Protein AF-A0A6B9G4S9-F1 (afdb_monomer)

Structure (mmCIF, N/CA/C/O backbone):
data_AF-A0A6B9G4S9-F1
#
_entry.id   AF-A0A6B9G4S9-F1
#
loop_
_atom_site.group_PDB
_atom_site.id
_atom_site.type_symbol
_atom_site.label_atom_id
_atom_site.label_alt_id
_atom_site.label_comp_id
_atom_site.label_asym_id
_atom_site.label_entity_id
_atom_site.label_seq_id
_atom_site.pdbx_PDB_ins_code
_atom_site.Cartn_x
_atom_site.Cartn_y
_atom_site.Cartn_z
_atom_site.occupancy
_atom_site.B_iso_or_equiv
_atom_site.auth_seq_id
_atom_site.auth_comp_id
_atom_site.auth_asym_id
_atom_site.auth_atom_id
_atom_site.pdbx_PDB_model_num
ATOM 1 N N . MET A 1 1 ? -24.008 -10.201 2.450 1.00 42.25 1 MET A N 1
ATOM 2 C CA . MET A 1 1 ? -23.373 -8.950 2.924 1.00 42.25 1 MET A CA 1
ATOM 3 C C . MET A 1 1 ? -23.995 -8.658 4.284 1.00 42.25 1 MET A C 1
ATOM 5 O O . MET A 1 1 ? -25.213 -8.683 4.353 1.00 42.25 1 MET A O 1
ATOM 9 N N . MET A 1 2 ? -23.219 -8.553 5.367 1.00 46.69 2 MET A N 1
ATOM 10 C CA . MET A 1 2 ? -23.785 -8.325 6.708 1.00 46.69 2 MET A CA 1
ATOM 11 C C . MET A 1 2 ? -24.065 -6.823 6.824 1.00 46.69 2 MET A C 1
ATOM 13 O O . MET A 1 2 ? -23.118 -6.041 6.860 1.00 46.69 2 MET A O 1
ATOM 17 N N . ALA A 1 3 ? -25.334 -6.427 6.731 1.00 59.34 3 ALA A N 1
ATOM 18 C CA . ALA A 1 3 ? -25.742 -5.036 6.893 1.00 59.34 3 ALA A CA 1
ATOM 19 C C . ALA A 1 3 ? -25.726 -4.703 8.390 1.00 59.34 3 ALA A C 1
ATOM 21 O O . ALA A 1 3 ? -26.315 -5.435 9.181 1.00 59.34 3 ALA A O 1
ATOM 22 N N . MET A 1 4 ? -25.007 -3.650 8.763 1.00 68.56 4 MET A N 1
ATOM 23 C CA . MET A 1 4 ? -24.910 -3.163 10.138 1.00 68.56 4 MET A CA 1
ATOM 24 C C . MET A 1 4 ? -25.743 -1.892 10.246 1.00 68.56 4 MET A C 1
ATOM 26 O O . MET A 1 4 ? -25.701 -1.065 9.332 1.00 68.56 4 MET A O 1
ATOM 30 N N . THR A 1 5 ? -26.516 -1.752 11.319 1.00 76.12 5 THR A N 1
ATOM 31 C CA . THR A 1 5 ? -27.279 -0.522 11.553 1.00 76.12 5 THR A CA 1
ATOM 32 C C . THR A 1 5 ? -26.370 0.570 12.110 1.00 76.12 5 THR A C 1
ATOM 34 O O . THR A 1 5 ? -25.300 0.291 12.651 1.00 76.12 5 THR A O 1
ATOM 37 N N . TY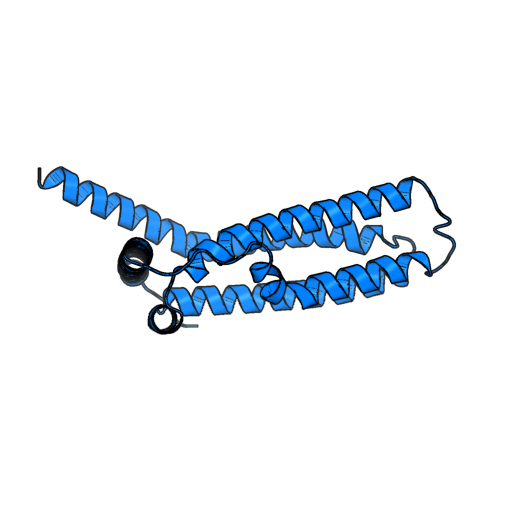R A 1 6 ? -26.797 1.821 11.967 1.00 68.44 6 TYR A N 1
ATOM 38 C CA . TYR A 1 6 ? -26.084 2.979 12.496 1.00 68.44 6 TYR A CA 1
ATOM 39 C C . TYR A 1 6 ? -25.847 2.859 14.015 1.00 68.44 6 TYR A C 1
ATOM 41 O O . TYR A 1 6 ? -24.706 2.943 14.463 1.00 68.44 6 TYR A O 1
ATOM 49 N N . ASP A 1 7 ? -26.887 2.505 14.773 1.00 70.31 7 ASP A N 1
ATOM 50 C CA . ASP A 1 7 ? -26.829 2.345 16.234 1.00 70.31 7 ASP A CA 1
ATOM 51 C C . ASP A 1 7 ? -25.814 1.279 16.678 1.00 70.31 7 ASP A C 1
ATOM 53 O O . ASP A 1 7 ? -25.159 1.400 17.713 1.00 70.31 7 ASP A O 1
ATOM 57 N N . GLN A 1 8 ? -25.652 0.215 15.882 1.00 74.81 8 GLN A N 1
ATOM 58 C CA . GLN A 1 8 ? -24.654 -0.822 16.145 1.00 74.81 8 GLN A CA 1
ATOM 59 C C . GLN A 1 8 ? -23.230 -0.303 15.934 1.00 74.81 8 GLN A C 1
ATOM 61 O O . GLN A 1 8 ? -22.348 -0.633 16.723 1.00 74.81 8 GLN A O 1
ATOM 66 N N . ILE A 1 9 ? -23.005 0.511 14.896 1.00 72.00 9 ILE A N 1
ATOM 67 C CA . ILE A 1 9 ? -21.695 1.119 14.626 1.00 72.00 9 ILE A CA 1
ATOM 68 C C . ILE A 1 9 ? -21.314 2.043 15.776 1.00 72.00 9 ILE A C 1
ATOM 70 O O . ILE A 1 9 ? -20.213 1.931 16.303 1.00 72.00 9 ILE A O 1
ATOM 74 N N . GLU A 1 10 ? -22.226 2.919 16.189 1.00 71.00 10 GLU A N 1
ATOM 75 C CA . GLU A 1 10 ? -21.985 3.860 17.277 1.00 71.00 10 GLU A CA 1
ATOM 76 C C . GLU A 1 10 ? -21.656 3.146 18.592 1.00 71.00 10 GLU A C 1
ATOM 78 O O . GLU A 1 10 ? -20.648 3.456 19.237 1.00 71.00 10 GLU A O 1
ATOM 83 N N . LYS A 1 11 ? -22.473 2.156 18.971 1.00 78.62 11 LYS A N 1
ATOM 84 C CA . LYS A 1 11 ? -22.270 1.391 20.201 1.00 78.62 11 LYS A CA 1
ATOM 85 C C . LYS A 1 11 ? -20.932 0.652 20.194 1.00 78.62 11 LYS A C 1
ATOM 87 O O . LYS A 1 11 ? -20.162 0.775 21.146 1.00 78.62 11 LYS A O 1
ATOM 92 N N . GLU A 1 12 ? -20.621 -0.075 19.118 1.00 79.31 12 GLU A N 1
ATOM 93 C CA . GLU A 1 12 ? -19.349 -0.799 19.014 1.00 79.31 12 GLU A CA 1
ATOM 94 C C . GLU A 1 12 ? -18.147 0.161 18.963 1.00 79.31 12 GLU A C 1
ATOM 96 O O . GLU A 1 12 ? -17.111 -0.126 19.559 1.00 79.31 12 GLU A O 1
ATOM 101 N N . SER A 1 13 ? -18.268 1.320 18.307 1.00 71.38 13 SER A N 1
ATOM 102 C CA . SER A 1 13 ? -17.220 2.347 18.285 1.00 71.38 13 SER A CA 1
ATOM 103 C C . SER A 1 13 ? -16.908 2.889 19.681 1.00 71.38 13 SER A C 1
ATOM 105 O O . SER A 1 13 ? -15.730 2.983 20.032 1.00 71.38 13 SER A O 1
ATOM 107 N N . LYS A 1 14 ? -17.929 3.200 20.492 1.00 74.38 14 LYS A N 1
ATOM 108 C CA . LYS A 1 14 ? -17.752 3.647 21.886 1.00 74.38 14 LYS A CA 1
ATOM 109 C C . LYS A 1 14 ? -17.043 2.573 22.718 1.00 74.38 14 LYS A C 1
ATOM 111 O O . LYS A 1 14 ? -16.038 2.866 23.361 1.00 74.38 14 LYS A O 1
ATOM 116 N N . GLU A 1 15 ? -17.488 1.319 22.622 1.00 76.62 15 GLU A N 1
ATOM 117 C CA . GLU A 1 15 ? -16.876 0.189 23.338 1.00 76.62 15 GLU A CA 1
ATOM 118 C C . GLU A 1 15 ? -15.409 -0.050 22.923 1.00 76.62 15 GLU A C 1
ATOM 120 O O . GLU A 1 15 ? -14.551 -0.289 23.777 1.00 76.62 15 GLU A O 1
ATOM 125 N N . ILE A 1 16 ? -15.082 0.077 21.631 1.00 74.88 16 ILE A N 1
ATOM 126 C CA . ILE A 1 16 ? -13.707 -0.041 21.118 1.00 74.88 16 ILE A CA 1
ATOM 127 C C . ILE A 1 16 ? -12.808 1.072 21.671 1.00 74.88 16 ILE A C 1
ATOM 129 O O . ILE A 1 16 ? -1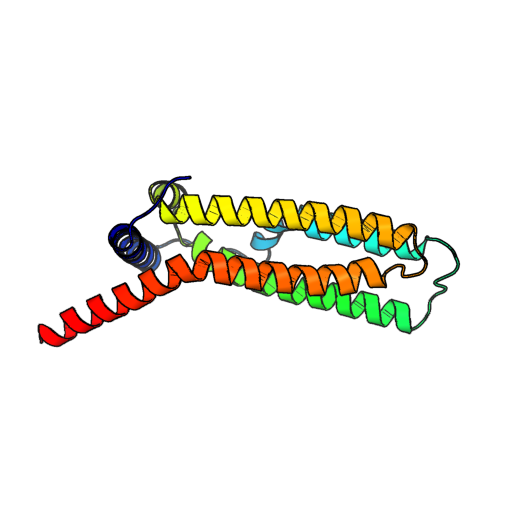1.679 0.789 22.076 1.00 74.88 16 ILE A O 1
ATOM 133 N N . ILE A 1 17 ? -13.287 2.320 21.710 1.00 72.56 17 ILE A N 1
ATOM 134 C CA . ILE A 1 17 ? -12.519 3.459 22.236 1.00 72.56 17 ILE A CA 1
ATOM 135 C C . ILE A 1 17 ? -12.224 3.261 23.727 1.00 72.56 17 ILE A C 1
ATOM 137 O O . ILE A 1 17 ? -11.078 3.424 24.142 1.00 72.56 17 ILE A O 1
ATOM 141 N N . THR A 1 18 ? -13.214 2.842 24.520 1.00 74.06 18 THR A N 1
ATOM 142 C CA . THR A 1 18 ? -13.029 2.560 25.953 1.00 74.06 18 THR A CA 1
ATOM 143 C C . THR A 1 18 ? -12.052 1.405 26.199 1.00 74.06 18 THR A C 1
ATOM 145 O O . THR A 1 18 ? -11.248 1.448 27.130 1.00 74.06 18 THR A O 1
ATOM 148 N N . LEU A 1 19 ? -12.072 0.368 25.358 1.00 74.00 19 LEU A N 1
ATOM 149 C CA . LEU A 1 19 ? -11.106 -0.733 25.444 1.00 74.00 19 LEU A CA 1
ATOM 150 C C . LEU A 1 19 ? -9.677 -0.287 25.122 1.00 74.00 19 LEU A C 1
ATOM 152 O O . LEU A 1 19 ? -8.734 -0.766 25.747 1.00 74.00 19 LEU A O 1
ATOM 156 N N . LEU A 1 20 ? -9.513 0.619 24.157 1.00 71.94 20 LEU A N 1
ATOM 157 C CA . LEU A 1 20 ? -8.213 1.182 23.801 1.00 71.94 20 LEU A CA 1
ATOM 158 C C . LEU A 1 20 ? -7.673 2.108 24.898 1.00 71.94 20 LEU A C 1
ATOM 160 O O . LEU A 1 20 ? -6.488 2.025 25.211 1.00 71.94 20 LEU A O 1
ATOM 164 N N . SER A 1 21 ? -8.522 2.941 25.512 1.00 70.25 21 SER A N 1
ATOM 165 C CA . SER A 1 21 ? -8.106 3.872 26.574 1.00 70.25 21 SER A CA 1
ATOM 166 C C . SER A 1 21 ? -7.679 3.169 27.862 1.00 70.25 21 SER A C 1
ATOM 168 O O . SER A 1 21 ? -6.853 3.694 28.599 1.00 70.25 21 SER A O 1
ATOM 170 N N . ASN A 1 22 ? -8.229 1.982 28.124 1.00 73.19 22 ASN A N 1
ATOM 171 C CA . ASN A 1 22 ? -7.942 1.192 29.322 1.00 73.19 22 ASN A CA 1
ATOM 172 C C . ASN A 1 22 ? -6.864 0.118 29.088 1.00 73.19 22 ASN A C 1
ATOM 174 O O . ASN A 1 22 ? -6.669 -0.759 29.931 1.00 73.19 22 ASN A O 1
ATOM 178 N N . SER A 1 23 ? -6.196 0.136 27.932 1.00 68.44 23 SER A N 1
ATOM 179 C CA . SER A 1 23 ? -5.194 -0.870 27.598 1.00 68.44 23 SER A CA 1
ATOM 180 C C . SER A 1 23 ? -3.855 -0.601 28.281 1.00 68.44 23 SER A C 1
ATOM 182 O O . SER A 1 23 ? -3.269 0.465 28.125 1.00 68.44 23 SER A O 1
ATOM 184 N N . ASN A 1 24 ? -3.327 -1.623 28.959 1.00 66.50 24 ASN A N 1
ATOM 185 C CA . ASN A 1 24 ? -1.979 -1.635 29.543 1.00 66.50 24 ASN A CA 1
ATOM 186 C C . ASN A 1 24 ? -0.944 -2.327 28.633 1.00 66.50 24 ASN A C 1
ATOM 188 O O . ASN A 1 24 ? 0.081 -2.810 29.114 1.00 66.50 24 ASN A O 1
ATOM 192 N N . LYS A 1 25 ? -1.224 -2.468 27.329 1.00 70.12 25 LYS A N 1
ATOM 193 C CA . LYS A 1 25 ? -0.301 -3.128 26.394 1.00 70.12 25 LYS A CA 1
ATOM 194 C C . LYS A 1 25 ? 0.879 -2.236 26.018 1.00 70.12 25 LYS A C 1
ATOM 196 O O . LYS A 1 25 ? 0.737 -1.028 25.855 1.00 70.12 25 LYS A O 1
ATOM 201 N N . GLU A 1 26 ? 2.030 -2.870 25.811 1.00 68.19 26 GLU A N 1
ATOM 202 C CA . GLU A 1 26 ? 3.242 -2.198 25.348 1.00 68.19 26 GLU A CA 1
ATOM 203 C C . GLU A 1 26 ? 3.075 -1.621 23.937 1.00 68.19 26 GLU A C 1
ATOM 205 O O . GLU A 1 26 ? 2.456 -2.224 23.053 1.00 68.19 26 GLU A O 1
ATOM 210 N N . VAL A 1 27 ? 3.667 -0.444 23.722 1.00 68.56 27 VAL A N 1
ATOM 211 C CA . VAL A 1 27 ? 3.728 0.192 22.404 1.00 68.56 27 VAL A CA 1
ATOM 212 C C . VAL A 1 27 ? 4.606 -0.674 21.496 1.00 68.56 27 VAL A C 1
ATOM 214 O O . VAL A 1 27 ? 5.754 -0.955 21.846 1.00 68.56 27 VAL A O 1
ATOM 217 N N . PRO A 1 28 ? 4.111 -1.109 20.327 1.00 70.00 28 PRO A N 1
ATOM 218 C CA . PRO A 1 28 ? 4.892 -1.965 19.448 1.00 70.00 28 PRO A CA 1
ATOM 219 C C . PRO A 1 28 ? 6.096 -1.217 18.850 1.00 70.00 28 PRO A C 1
ATOM 221 O O . PRO A 1 28 ? 6.071 -0.007 18.619 1.00 70.00 28 PRO A O 1
ATOM 224 N N . SER A 1 29 ? 7.154 -1.972 18.544 1.00 74.44 29 SER A N 1
ATOM 225 C CA . SER A 1 29 ? 8.356 -1.454 17.880 1.00 74.44 29 SER A CA 1
ATOM 226 C C . SER A 1 29 ? 8.050 -0.882 16.492 1.00 74.44 29 SER A C 1
ATOM 228 O O . SER A 1 29 ? 7.167 -1.384 15.786 1.00 74.44 29 SER A O 1
ATOM 230 N N . PHE A 1 30 ? 8.845 0.109 16.064 1.00 67.94 30 PHE A N 1
ATOM 231 C CA . PHE A 1 30 ? 8.737 0.741 14.747 1.00 67.94 30 PHE A CA 1
ATOM 232 C C . PHE A 1 30 ? 8.678 -0.274 13.609 1.00 67.94 30 PHE A C 1
ATOM 234 O O . PHE A 1 30 ? 7.871 -0.126 12.713 1.00 67.94 30 PHE A O 1
ATOM 241 N N . PHE A 1 31 ? 9.450 -1.357 13.657 1.00 74.69 31 PHE A N 1
ATOM 242 C CA . PHE A 1 31 ? 9.506 -2.321 12.553 1.00 74.69 31 PHE A CA 1
ATOM 243 C C . PHE A 1 31 ? 8.369 -3.355 12.541 1.00 74.69 31 PHE A C 1
ATOM 245 O O . PHE A 1 31 ? 8.271 -4.142 11.600 1.00 74.69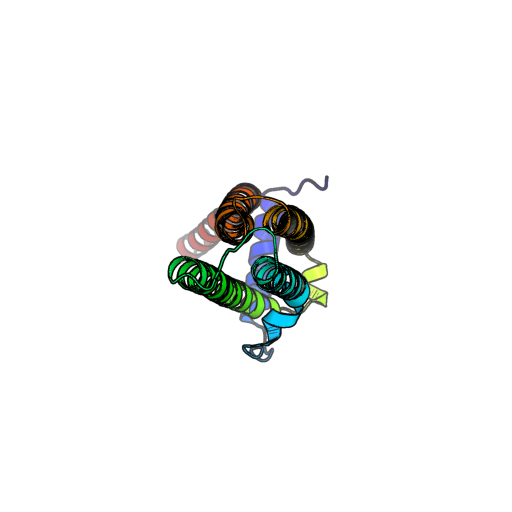 31 PHE A O 1
ATOM 252 N N . SER A 1 32 ? 7.471 -3.344 13.529 1.00 74.44 32 SER A N 1
ATOM 253 C CA . SER A 1 32 ? 6.348 -4.292 13.611 1.00 74.44 32 SER A CA 1
ATOM 254 C C . SER A 1 32 ? 5.360 -4.178 12.441 1.00 74.44 32 SER A C 1
ATOM 256 O O . SER A 1 32 ? 4.705 -5.159 12.083 1.00 74.44 32 SER A O 1
ATOM 258 N N . PHE A 1 33 ? 5.280 -3.017 11.776 1.00 76.75 33 PHE A N 1
ATOM 259 C CA . PHE A 1 33 ? 4.445 -2.859 10.580 1.00 76.75 33 PHE A CA 1
ATOM 260 C C . PHE A 1 33 ? 4.932 -3.726 9.415 1.00 76.75 33 PHE A C 1
ATOM 262 O O . PHE A 1 33 ? 4.132 -4.080 8.544 1.00 76.75 33 PHE A O 1
ATOM 269 N N . PHE A 1 34 ? 6.229 -4.057 9.373 1.00 79.25 34 PHE A N 1
ATOM 270 C CA . PHE A 1 34 ? 6.840 -4.701 8.217 1.00 79.25 34 PHE A CA 1
ATOM 271 C C . PHE A 1 34 ? 6.219 -6.072 7.953 1.00 79.25 34 PHE A C 1
ATOM 273 O O . PHE A 1 34 ? 5.988 -6.429 6.801 1.00 79.25 34 PHE A O 1
ATOM 280 N N . GLU A 1 35 ? 5.815 -6.803 8.994 1.00 80.12 35 GLU A N 1
ATOM 281 C CA . GLU A 1 35 ? 5.121 -8.086 8.841 1.00 80.12 35 GLU A CA 1
ATOM 282 C C . GLU A 1 35 ? 3.827 -7.985 8.024 1.00 80.12 35 GLU A C 1
ATOM 284 O O . GLU A 1 35 ? 3.466 -8.936 7.327 1.00 80.12 35 GLU A O 1
ATOM 289 N N . LYS A 1 36 ? 3.153 -6.829 8.075 1.00 81.06 36 LYS A N 1
ATOM 290 C CA . LYS A 1 36 ? 1.871 -6.587 7.404 1.00 81.06 36 LYS A CA 1
ATOM 291 C C . LYS A 1 36 ? 2.028 -6.214 5.931 1.00 81.06 36 LYS A C 1
ATOM 293 O O . LYS A 1 36 ? 1.095 -6.434 5.166 1.00 81.06 36 LYS A O 1
ATOM 298 N N . ILE A 1 37 ? 3.182 -5.674 5.534 1.00 88.12 37 ILE A N 1
ATOM 299 C CA . ILE A 1 37 ? 3.416 -5.154 4.173 1.00 88.12 37 ILE A CA 1
ATOM 300 C C . ILE A 1 37 ? 4.596 -5.802 3.445 1.00 88.12 37 ILE A C 1
ATOM 302 O O . ILE A 1 37 ? 4.839 -5.478 2.283 1.00 88.12 37 ILE A O 1
ATOM 306 N N . LYS A 1 38 ? 5.323 -6.724 4.093 1.00 89.69 38 LYS A N 1
ATOM 307 C CA . LYS A 1 38 ? 6.539 -7.349 3.549 1.00 89.69 38 LYS A CA 1
ATOM 308 C C . LYS A 1 38 ? 6.340 -7.911 2.149 1.00 89.69 38 LYS A C 1
ATOM 310 O O . LYS A 1 38 ? 7.190 -7.706 1.299 1.00 89.69 38 LYS A O 1
ATOM 315 N N . TYR A 1 39 ? 5.207 -8.559 1.878 1.00 92.69 39 TYR A N 1
ATOM 316 C CA . TYR A 1 39 ? 4.949 -9.157 0.569 1.00 92.69 39 TYR A CA 1
ATOM 317 C C . TYR A 1 39 ? 4.802 -8.101 -0.528 1.00 92.69 39 TYR A C 1
ATOM 319 O O . TYR A 1 39 ? 5.430 -8.226 -1.578 1.00 92.69 39 TYR A O 1
ATOM 327 N N . HIS A 1 40 ? 4.033 -7.038 -0.276 1.00 94.25 40 HIS A N 1
ATOM 328 C CA . HIS A 1 40 ? 3.870 -5.931 -1.219 1.00 94.25 40 HIS A CA 1
ATOM 329 C C . HIS A 1 40 ? 5.199 -5.225 -1.478 1.00 94.25 40 HIS A C 1
ATOM 331 O O . HIS A 1 40 ? 5.563 -5.011 -2.633 1.00 94.25 40 HIS A O 1
ATOM 337 N N . PHE A 1 41 ? 5.944 -4.922 -0.412 1.00 93.94 41 PHE A N 1
ATOM 338 C CA . PHE A 1 41 ? 7.238 -4.258 -0.521 1.00 93.94 41 PHE A CA 1
ATOM 339 C C . PHE A 1 41 ? 8.261 -5.126 -1.262 1.00 93.94 41 PHE A C 1
ATOM 341 O O . PHE A 1 41 ? 8.911 -4.651 -2.188 1.00 93.94 41 PHE A O 1
ATOM 348 N N . SER A 1 42 ? 8.371 -6.414 -0.922 1.00 94.31 42 SER A N 1
ATOM 349 C CA . SER A 1 42 ? 9.291 -7.338 -1.590 1.00 94.31 42 SER A CA 1
ATOM 350 C C . SER A 1 42 ? 8.971 -7.497 -3.073 1.00 94.31 42 SER A C 1
ATOM 352 O O . SER A 1 42 ? 9.883 -7.417 -3.888 1.00 94.31 42 SER A O 1
ATOM 354 N N . ILE A 1 43 ? 7.697 -7.671 -3.445 1.00 95.62 43 ILE A N 1
ATOM 355 C CA . ILE A 1 43 ? 7.289 -7.761 -4.857 1.00 95.62 43 ILE A CA 1
ATOM 356 C C . ILE A 1 43 ? 7.653 -6.480 -5.602 1.00 95.62 43 ILE A C 1
ATOM 358 O O . ILE A 1 43 ? 8.229 -6.544 -6.688 1.00 95.62 43 ILE A O 1
ATOM 362 N N . TYR A 1 44 ? 7.372 -5.324 -5.004 1.00 96.25 44 TYR A N 1
ATOM 363 C CA . TYR A 1 44 ? 7.742 -4.043 -5.585 1.00 96.25 44 TYR A CA 1
ATOM 364 C C . TYR A 1 44 ? 9.257 -3.931 -5.799 1.00 96.25 44 TYR A C 1
ATOM 366 O O . TYR A 1 44 ? 9.682 -3.583 -6.895 1.00 96.25 44 TYR A O 1
ATOM 374 N N . VAL A 1 45 ? 10.076 -4.265 -4.796 1.00 95.06 45 VAL A N 1
ATOM 375 C CA . VAL A 1 45 ? 11.544 -4.206 -4.898 1.00 95.06 45 VAL A CA 1
ATOM 376 C 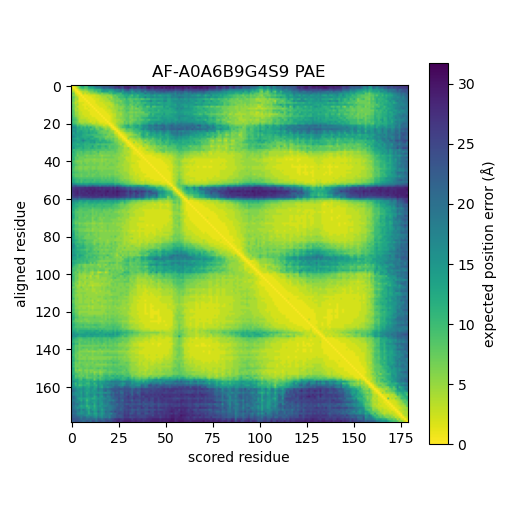C . VAL A 1 45 ? 12.072 -5.185 -5.947 1.00 95.06 45 VAL A C 1
ATOM 378 O O . VAL A 1 45 ? 12.954 -4.818 -6.719 1.00 95.06 45 VAL A O 1
ATOM 381 N N . ILE A 1 46 ? 11.520 -6.398 -6.031 1.00 95.38 46 ILE A N 1
ATOM 382 C CA . ILE A 1 46 ? 11.904 -7.383 -7.052 1.00 95.38 46 ILE A CA 1
ATOM 383 C C . ILE A 1 46 ? 11.661 -6.820 -8.454 1.00 95.38 46 ILE A C 1
ATOM 385 O O . ILE A 1 46 ? 12.572 -6.841 -9.280 1.00 95.38 46 ILE A O 1
ATOM 389 N N . PHE A 1 47 ? 10.472 -6.274 -8.724 1.00 94.94 47 PHE A N 1
ATOM 390 C CA . PHE A 1 47 ? 10.180 -5.685 -10.031 1.00 94.94 47 PHE A CA 1
ATOM 391 C C . PHE A 1 47 ? 10.985 -4.413 -10.294 1.00 94.94 47 PHE A C 1
ATOM 393 O O . PHE A 1 47 ? 11.467 -4.230 -11.407 1.00 94.94 47 PHE A O 1
ATOM 400 N N . LEU A 1 48 ? 11.207 -3.579 -9.276 1.00 92.88 48 LEU A N 1
ATOM 401 C CA . LEU A 1 48 ? 12.059 -2.394 -9.365 1.00 92.88 48 LEU A CA 1
ATOM 402 C C . LEU A 1 48 ? 13.471 -2.769 -9.829 1.00 92.88 48 LEU A C 1
ATOM 404 O O . LEU A 1 48 ? 13.982 -2.185 -10.781 1.00 92.88 48 LEU A O 1
ATOM 408 N N . VAL A 1 49 ? 14.079 -3.783 -9.209 1.00 91.06 49 VAL A N 1
ATOM 409 C CA . VAL A 1 49 ? 15.397 -4.298 -9.605 1.00 91.06 49 VAL A CA 1
ATOM 410 C C . VAL A 1 49 ? 15.336 -4.943 -10.988 1.00 91.06 49 VAL A C 1
ATOM 412 O O . VAL A 1 49 ? 16.219 -4.704 -11.805 1.00 91.06 49 VAL A O 1
ATOM 415 N N . ALA A 1 50 ? 14.284 -5.704 -11.299 1.00 90.81 50 ALA A N 1
ATOM 416 C CA . ALA A 1 50 ? 14.115 -6.304 -12.620 1.00 90.81 50 ALA A CA 1
ATOM 417 C C . ALA A 1 50 ? 14.072 -5.244 -13.733 1.00 90.81 50 ALA A C 1
ATOM 419 O O . ALA A 1 50 ? 14.686 -5.452 -14.782 1.00 90.81 50 ALA A O 1
ATOM 420 N N . THR A 1 51 ? 13.438 -4.085 -13.501 1.00 89.56 51 THR A N 1
ATOM 421 C CA . THR A 1 51 ? 13.350 -3.002 -14.501 1.00 89.56 51 THR A CA 1
ATOM 422 C C . THR A 1 51 ? 14.718 -2.496 -14.962 1.00 89.56 51 THR A C 1
ATOM 424 O O . THR A 1 51 ? 14.871 -2.136 -16.129 1.00 89.56 51 THR A O 1
ATOM 427 N N . TYR A 1 52 ? 15.730 -2.555 -14.089 1.00 85.50 52 TYR A N 1
ATOM 428 C CA . TYR A 1 52 ? 17.111 -2.188 -14.406 1.00 85.50 52 TYR A CA 1
ATOM 429 C C . TYR A 1 52 ? 17.740 -3.096 -15.476 1.00 85.50 52 TYR A C 1
ATOM 431 O O . TYR A 1 52 ? 18.506 -2.636 -16.319 1.00 85.50 52 TYR A O 1
ATOM 439 N N . PHE A 1 53 ? 17.396 -4.386 -15.469 1.00 84.19 53 PHE A N 1
ATOM 440 C CA . PHE A 1 53 ? 17.921 -5.384 -16.408 1.00 84.19 53 PHE A CA 1
ATOM 441 C C . PHE A 1 53 ? 17.025 -5.582 -17.648 1.00 84.19 53 PHE A C 1
ATOM 443 O O . PHE A 1 53 ? 17.309 -6.436 -18.486 1.00 84.19 53 PHE A O 1
ATOM 450 N N . SER A 1 54 ? 15.936 -4.813 -17.764 1.00 80.12 54 SER A N 1
ATOM 451 C CA . SER A 1 54 ? 14.881 -4.979 -18.776 1.00 80.12 54 SER A CA 1
ATOM 452 C C . SER A 1 54 ? 15.108 -4.165 -20.069 1.00 80.12 54 SER A C 1
ATOM 454 O O . SER A 1 54 ? 15.962 -3.282 -20.147 1.00 80.12 54 SER A O 1
ATOM 456 N N . TYR A 1 55 ? 14.328 -4.475 -21.111 1.00 59.59 55 TYR A N 1
ATOM 457 C CA . TYR A 1 55 ? 14.505 -4.065 -22.517 1.00 59.59 55 TYR A CA 1
ATOM 458 C C . TYR A 1 55 ? 13.977 -2.642 -22.866 1.00 59.59 55 TYR A C 1
ATOM 460 O O . TYR A 1 55 ? 12.944 -2.251 -22.328 1.00 59.59 55 TYR A O 1
ATOM 468 N N . PRO A 1 56 ? 14.561 -1.910 -23.850 1.00 60.00 56 PRO A N 1
ATOM 469 C CA . PRO A 1 56 ? 15.973 -1.822 -24.191 1.00 60.00 56 PRO A CA 1
ATOM 470 C C . PRO A 1 56 ? 16.582 -0.520 -23.630 1.00 60.00 56 PRO A C 1
ATOM 472 O O . PRO A 1 56 ? 16.177 0.586 -23.977 1.00 60.00 56 PRO A O 1
ATOM 475 N N . LYS A 1 57 ? 17.632 -0.665 -22.815 1.00 59.59 57 LYS A N 1
ATOM 476 C CA . LYS A 1 57 ? 18.538 0.413 -22.385 1.00 59.59 57 LYS A CA 1
ATOM 477 C C . LYS A 1 57 ? 17.855 1.593 -21.678 1.00 59.59 57 LYS A C 1
ATOM 479 O O . LYS A 1 57 ? 18.088 2.747 -22.035 1.00 59.59 57 LYS A O 1
ATOM 484 N N . ALA A 1 58 ? 17.202 1.338 -20.545 1.00 53.94 58 ALA A N 1
ATOM 485 C CA . ALA A 1 58 ? 17.346 2.282 -19.436 1.00 53.94 58 ALA A CA 1
ATOM 486 C C . ALA A 1 58 ? 18.797 2.177 -18.922 1.00 53.94 58 ALA A C 1
ATOM 488 O O . ALA A 1 58 ? 19.060 1.666 -17.840 1.00 53.94 58 ALA A O 1
ATOM 489 N N . GLY A 1 59 ? 19.776 2.577 -19.746 1.00 54.84 59 GLY A N 1
ATOM 490 C CA . GLY A 1 59 ? 21.129 2.814 -19.253 1.00 54.84 59 GLY A CA 1
ATOM 491 C C . GLY A 1 59 ? 21.033 3.789 -18.085 1.00 54.84 59 GLY A C 1
ATOM 492 O O . GLY A 1 59 ? 20.109 4.603 -18.080 1.00 54.84 59 GLY A O 1
ATOM 493 N N . PHE A 1 60 ? 21.934 3.671 -17.105 1.00 61.09 60 PHE A N 1
ATOM 494 C CA . PHE A 1 60 ? 21.992 4.499 -15.894 1.00 61.09 60 PHE A CA 1
ATOM 495 C C . PHE A 1 60 ? 21.749 5.978 -16.236 1.00 61.09 60 PHE A C 1
ATOM 497 O O . PHE A 1 60 ? 22.656 6.714 -16.617 1.00 61.09 60 PHE A O 1
ATOM 5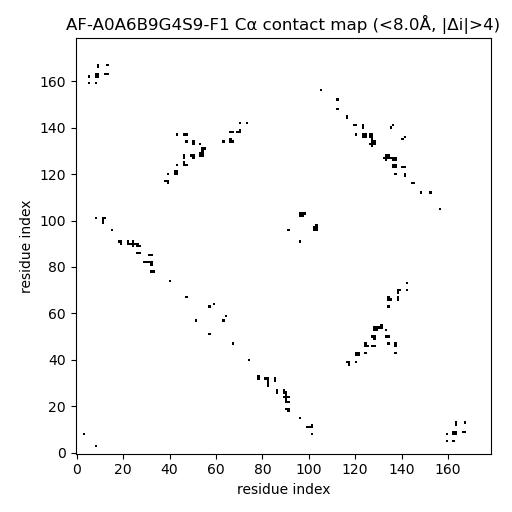04 N N . SER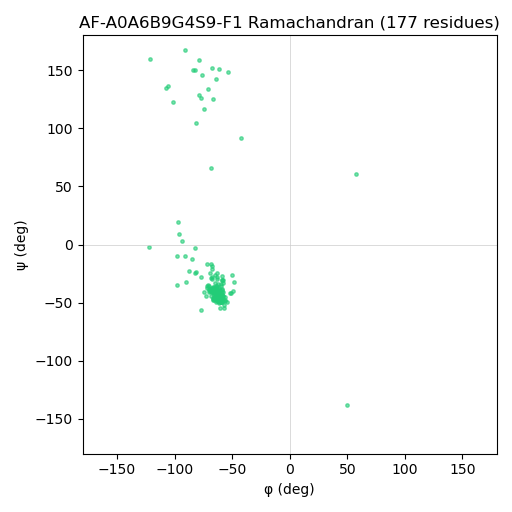 A 1 61 ? 20.489 6.392 -16.169 1.00 74.44 61 SER A N 1
ATOM 505 C CA . SER A 1 61 ? 20.054 7.736 -16.499 1.00 74.44 61 SER A CA 1
ATOM 506 C C . SER A 1 61 ? 19.714 8.396 -15.178 1.00 74.44 61 SER A C 1
ATOM 508 O O . SER A 1 61 ? 19.018 7.776 -14.365 1.00 74.44 61 SER A O 1
ATOM 510 N N . PRO A 1 62 ? 20.148 9.642 -14.942 1.00 83.44 62 PRO A N 1
ATOM 511 C CA . PRO A 1 62 ? 19.739 10.397 -13.762 1.00 83.44 62 PRO A CA 1
ATOM 512 C C . PRO A 1 62 ? 18.219 10.366 -13.538 1.00 83.44 62 PRO A C 1
ATOM 514 O O . PRO A 1 62 ? 17.762 10.304 -12.401 1.00 83.44 62 PRO A O 1
ATOM 517 N N . ILE A 1 63 ? 17.430 10.303 -14.617 1.00 83.56 63 ILE A N 1
ATOM 518 C CA . ILE A 1 63 ? 15.967 10.195 -14.564 1.00 83.56 63 ILE A CA 1
ATOM 519 C C . ILE A 1 63 ? 15.519 8.887 -13.894 1.00 83.56 63 ILE A C 1
ATOM 521 O O . ILE A 1 63 ? 14.614 8.907 -13.064 1.00 83.56 63 ILE A O 1
ATOM 525 N N . TRP A 1 64 ? 16.160 7.756 -14.203 1.00 86.31 64 TRP A N 1
ATOM 526 C CA . TRP A 1 64 ? 15.821 6.468 -13.591 1.00 86.31 64 TRP A CA 1
ATOM 527 C C . TRP A 1 64 ? 16.071 6.496 -12.079 1.00 86.31 64 TRP A C 1
ATOM 529 O O . TRP A 1 64 ? 15.200 6.100 -11.309 1.00 86.31 64 TRP A O 1
ATOM 539 N N . LEU A 1 65 ? 17.207 7.055 -11.645 1.00 87.75 65 LEU A N 1
ATOM 540 C CA . LEU A 1 65 ? 17.530 7.213 -10.222 1.00 87.75 65 LEU A CA 1
ATOM 541 C C . LEU A 1 65 ? 16.520 8.097 -9.484 1.00 87.75 65 LEU A C 1
ATOM 543 O O . LEU A 1 65 ? 16.120 7.763 -8.371 1.00 87.75 65 LEU A O 1
ATOM 547 N N . VAL A 1 66 ? 16.079 9.197 -10.101 1.00 91.12 66 VAL A N 1
ATOM 548 C CA . VAL A 1 66 ? 15.047 10.074 -9.525 1.00 91.12 66 VAL A CA 1
ATOM 549 C C . VAL A 1 66 ? 13.724 9.322 -9.361 1.00 91.12 66 VAL A C 1
ATOM 551 O O . VAL A 1 66 ? 13.085 9.435 -8.316 1.00 91.12 66 VAL A O 1
ATOM 554 N N . ILE A 1 67 ? 13.331 8.509 -10.346 1.00 91.88 67 ILE A N 1
ATOM 555 C CA . ILE A 1 67 ? 12.106 7.701 -10.272 1.00 91.88 67 ILE A CA 1
ATOM 556 C C . ILE A 1 67 ? 12.222 6.622 -9.185 1.00 91.88 67 ILE A C 1
ATOM 558 O O . ILE A 1 67 ? 11.281 6.433 -8.414 1.00 91.88 67 ILE A O 1
ATOM 562 N N . VAL A 1 68 ? 13.372 5.951 -9.070 1.00 92.25 68 VAL A N 1
ATOM 563 C CA . VAL A 1 68 ? 13.645 4.997 -7.981 1.00 92.25 68 VAL A CA 1
ATOM 564 C C . VAL A 1 68 ? 13.544 5.679 -6.625 1.00 92.25 68 VAL A C 1
ATOM 566 O O . VAL A 1 68 ? 12.845 5.177 -5.745 1.00 92.25 68 VAL A O 1
ATOM 569 N N . PHE A 1 69 ? 14.206 6.826 -6.458 1.00 93.94 69 PHE A N 1
ATOM 570 C CA . PHE A 1 69 ? 14.167 7.593 -5.219 1.00 93.94 69 PHE A CA 1
ATOM 571 C C . PHE A 1 69 ? 12.732 7.978 -4.859 1.00 93.94 69 PHE A C 1
ATOM 573 O O . PHE A 1 69 ? 12.302 7.720 -3.738 1.00 93.94 69 PHE A O 1
ATOM 580 N N . PHE A 1 70 ? 11.966 8.515 -5.812 1.00 95.25 70 PHE A N 1
ATOM 581 C CA . PHE A 1 70 ? 10.560 8.854 -5.602 1.00 95.25 70 PHE A CA 1
ATOM 582 C C . PHE A 1 70 ? 9.735 7.627 -5.196 1.00 95.25 70 PHE A C 1
ATOM 584 O O . PHE A 1 70 ? 8.952 7.688 -4.251 1.00 95.25 70 PHE A O 1
ATOM 591 N N . GLY A 1 71 ? 9.945 6.492 -5.860 1.00 94.75 71 GLY A N 1
ATOM 592 C CA . GLY A 1 71 ? 9.265 5.245 -5.538 1.00 94.75 71 GLY A CA 1
ATOM 593 C C . GLY A 1 71 ? 9.579 4.726 -4.132 1.00 94.75 71 GLY A C 1
ATOM 594 O O . GLY A 1 71 ? 8.671 4.332 -3.403 1.00 94.75 71 GLY A O 1
ATOM 595 N N . LEU A 1 72 ? 10.847 4.761 -3.716 1.00 94.75 72 LEU A N 1
ATOM 596 C CA . LEU A 1 72 ? 11.263 4.366 -2.365 1.00 94.75 72 LEU A CA 1
ATOM 597 C C . LEU A 1 72 ? 10.791 5.362 -1.299 1.00 94.75 72 LEU A C 1
ATOM 599 O O . LEU A 1 72 ? 10.357 4.945 -0.228 1.00 94.75 72 LEU A O 1
ATOM 603 N N . PHE A 1 73 ? 10.816 6.661 -1.596 1.00 95.00 73 PHE A N 1
ATOM 604 C CA . PHE A 1 73 ? 10.270 7.696 -0.722 1.00 95.00 73 PHE A CA 1
ATOM 605 C C . PHE A 1 73 ? 8.758 7.524 -0.528 1.00 95.00 73 PHE A C 1
ATOM 607 O O . PHE A 1 73 ? 8.260 7.595 0.594 1.00 95.00 73 PHE A O 1
ATOM 614 N N . HIS A 1 74 ? 8.024 7.209 -1.594 1.00 94.31 74 HIS A N 1
ATOM 615 C CA . HIS A 1 74 ? 6.608 6.871 -1.499 1.00 94.31 74 HIS A CA 1
ATOM 616 C C . HIS A 1 74 ? 6.380 5.652 -0.588 1.00 94.31 74 HIS A C 1
ATOM 618 O O . HIS A 1 74 ? 5.516 5.691 0.288 1.00 94.31 74 HIS A O 1
ATOM 624 N N . TRP A 1 75 ? 7.201 4.605 -0.708 1.00 94.25 75 TRP A N 1
ATOM 625 C CA . TRP A 1 75 ? 7.162 3.469 0.218 1.00 94.25 75 TRP A CA 1
ATOM 626 C C . TRP A 1 75 ? 7.471 3.850 1.661 1.00 94.25 75 TRP A C 1
ATOM 628 O O . TRP A 1 75 ? 6.799 3.359 2.563 1.00 94.25 75 TRP A O 1
ATOM 638 N N . PHE A 1 76 ? 8.425 4.749 1.897 1.00 91.31 76 PHE A N 1
ATOM 639 C CA . PHE A 1 76 ? 8.693 5.278 3.232 1.00 91.31 76 PHE A CA 1
ATOM 640 C C . PHE A 1 76 ? 7.446 5.945 3.838 1.00 91.31 76 PHE A C 1
ATOM 642 O O . PHE A 1 76 ? 7.088 5.647 4.978 1.00 91.31 76 PHE A O 1
ATOM 649 N N . VAL A 1 77 ? 6.721 6.763 3.066 1.00 91.00 77 VAL A N 1
ATOM 650 C CA . VAL A 1 77 ? 5.455 7.377 3.510 1.00 91.00 77 VAL A CA 1
ATOM 651 C C . VAL A 1 77 ? 4.395 6.317 3.829 1.00 91.00 77 VAL A C 1
ATOM 653 O O . VAL A 1 77 ? 3.740 6.399 4.870 1.00 91.00 77 VAL A O 1
ATOM 656 N N . LEU A 1 78 ? 4.254 5.288 2.987 1.00 90.50 78 LEU A N 1
ATOM 657 C CA . LEU A 1 78 ? 3.330 4.173 3.232 1.00 90.50 78 LEU A CA 1
ATOM 658 C C . LEU A 1 78 ? 3.686 3.407 4.512 1.00 90.50 78 LEU A C 1
ATOM 660 O O . LEU A 1 78 ? 2.798 3.095 5.303 1.00 90.50 78 LEU A O 1
ATOM 664 N N . CYS A 1 79 ? 4.970 3.144 4.752 1.00 89.25 79 CYS A N 1
ATOM 665 C CA . CYS A 1 79 ? 5.453 2.511 5.977 1.00 89.25 79 CYS A CA 1
ATOM 666 C C . CYS A 1 79 ? 5.083 3.334 7.218 1.00 89.25 79 CYS A C 1
ATOM 668 O O . CYS A 1 79 ? 4.529 2.781 8.166 1.00 89.25 79 CYS A O 1
ATOM 670 N N . CYS A 1 80 ? 5.307 4.652 7.195 1.00 85.50 80 CYS A N 1
ATOM 671 C CA . CYS A 1 80 ? 4.914 5.557 8.280 1.00 85.50 80 CYS A CA 1
ATOM 672 C C . CYS A 1 80 ? 3.398 5.539 8.530 1.00 85.50 80 CYS A C 1
ATOM 674 O O . CYS A 1 80 ? 2.957 5.489 9.680 1.00 85.50 80 CYS A O 1
ATOM 676 N N . PHE A 1 81 ? 2.594 5.528 7.464 1.00 84.38 81 PHE A N 1
ATOM 677 C CA . PHE A 1 81 ? 1.140 5.448 7.574 1.00 84.38 81 PHE A CA 1
ATOM 678 C C . PHE A 1 81 ? 0.693 4.120 8.200 1.00 84.38 81 PHE A C 1
ATOM 680 O O . PHE A 1 81 ? -0.064 4.110 9.170 1.00 84.38 81 PHE A O 1
ATOM 687 N N . VAL A 1 82 ? 1.194 2.988 7.699 1.00 83.88 82 VAL A N 1
ATOM 688 C CA . VAL A 1 82 ? 0.848 1.663 8.233 1.00 83.88 82 VAL A CA 1
ATOM 689 C C . VAL A 1 82 ? 1.331 1.504 9.671 1.00 83.88 82 VAL A C 1
ATOM 691 O O . VAL A 1 82 ? 0.598 0.933 10.474 1.00 83.88 82 VAL A O 1
ATOM 694 N N . PHE A 1 83 ? 2.505 2.036 10.016 1.00 81.44 83 PHE A N 1
ATOM 695 C CA . PHE A 1 83 ? 3.005 2.067 11.388 1.00 81.44 83 PHE A CA 1
ATOM 696 C C . PHE A 1 83 ? 2.029 2.776 12.331 1.00 81.44 83 PHE A C 1
ATOM 698 O O . PHE A 1 83 ? 1.604 2.187 13.327 1.00 81.44 83 PHE A O 1
ATOM 705 N N . SER A 1 84 ? 1.607 3.993 11.975 1.00 76.62 84 SER A N 1
ATOM 706 C CA . SER A 1 84 ? 0.657 4.783 12.764 1.00 76.62 84 SER A CA 1
ATOM 707 C C . SER A 1 84 ? -0.634 4.005 13.041 1.00 76.62 84 SER A C 1
ATOM 709 O O . SER A 1 84 ? -1.025 3.836 14.197 1.00 76.62 84 SER A O 1
ATOM 711 N N . TRP A 1 85 ? -1.230 3.411 12.004 1.00 72.88 85 TRP A N 1
ATOM 712 C CA . TRP A 1 85 ? -2.426 2.580 12.158 1.00 72.88 85 TRP A CA 1
ATOM 713 C C . TRP A 1 85 ? -2.164 1.288 12.931 1.00 72.88 85 TRP A C 1
ATOM 715 O O . TRP A 1 85 ? -2.991 0.863 13.738 1.00 72.88 85 TRP A O 1
ATOM 725 N N . SER A 1 86 ? -1.021 0.638 12.709 1.00 74.56 86 SER A N 1
ATOM 726 C CA . SER A 1 86 ? -0.690 -0.604 13.399 1.00 74.56 86 SER A CA 1
ATOM 727 C C . SER A 1 86 ? -0.527 -0.410 14.897 1.00 74.56 86 SER A C 1
ATOM 729 O O . SER A 1 86 ? -0.924 -1.308 15.631 1.00 74.56 86 SER A O 1
ATOM 731 N N . ASN A 1 87 ? -0.032 0.747 15.339 1.00 71.06 87 ASN A N 1
ATOM 732 C CA . ASN A 1 87 ? 0.146 1.051 16.756 1.00 71.06 87 ASN A CA 1
ATOM 733 C C . ASN A 1 87 ? -1.188 1.207 17.472 1.00 71.06 87 ASN A C 1
ATOM 735 O O . ASN A 1 87 ? -1.372 0.615 18.531 1.00 71.06 87 ASN A O 1
ATOM 739 N N . ILE A 1 88 ? -2.131 1.926 16.855 1.00 69.00 88 ILE A N 1
ATOM 740 C CA . ILE A 1 88 ? -3.481 2.112 17.403 1.00 69.00 88 ILE A CA 1
ATOM 741 C C . ILE A 1 88 ? -4.140 0.748 17.644 1.00 69.00 88 ILE A C 1
ATOM 743 O O . ILE A 1 88 ? -4.694 0.496 18.708 1.00 69.00 88 ILE A O 1
ATOM 747 N N . PHE A 1 89 ? -4.029 -0.175 16.684 1.00 67.12 89 PHE A N 1
ATOM 748 C CA . PHE A 1 89 ? -4.627 -1.505 16.818 1.00 67.12 89 PHE A CA 1
ATOM 749 C C . PHE A 1 89 ? -3.799 -2.495 17.646 1.00 67.12 89 PHE A C 1
ATOM 751 O O . PHE A 1 89 ? -4.365 -3.447 18.1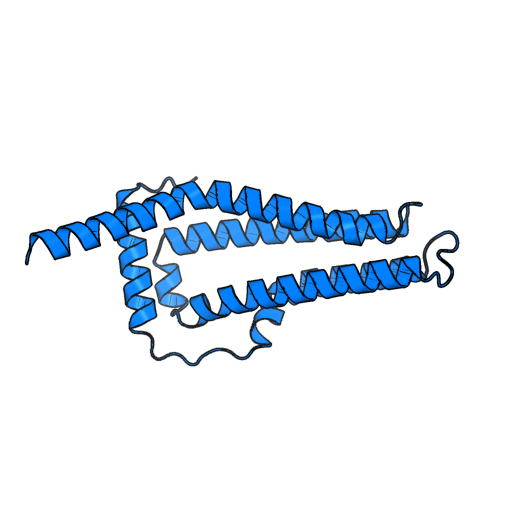73 1.00 67.12 89 PHE A O 1
ATOM 758 N N . ALA A 1 90 ? -2.484 -2.312 17.775 1.00 67.75 90 ALA A N 1
ATOM 759 C CA . ALA A 1 90 ? -1.640 -3.169 18.612 1.00 67.75 90 ALA A CA 1
ATOM 760 C C . ALA A 1 90 ? -1.939 -2.993 20.107 1.00 67.75 90 ALA A C 1
ATOM 762 O O . ALA A 1 90 ? -1.815 -3.944 20.879 1.00 67.75 90 ALA A O 1
ATOM 763 N N . MET A 1 91 ? -2.396 -1.800 20.491 1.00 67.12 91 MET A N 1
ATOM 764 C CA . MET A 1 91 ? -2.880 -1.512 21.839 1.00 67.12 91 MET A CA 1
ATOM 765 C C . MET A 1 91 ? -4.194 -2.240 22.150 1.00 67.12 91 MET A C 1
ATOM 767 O O . MET A 1 91 ? -4.530 -2.413 23.315 1.00 67.12 91 MET A O 1
ATOM 771 N N . ALA A 1 92 ? -4.924 -2.742 21.152 1.00 68.94 92 ALA A N 1
ATOM 772 C CA . ALA A 1 92 ? -6.117 -3.543 21.387 1.00 68.94 92 ALA A CA 1
ATOM 773 C C . ALA A 1 92 ? -5.792 -5.025 21.641 1.00 68.94 92 ALA A C 1
ATOM 775 O O . ALA A 1 92 ? -4.835 -5.600 21.112 1.00 68.94 92 ALA A O 1
ATOM 776 N N . ASP A 1 93 ? -6.629 -5.706 22.425 1.00 71.06 93 ASP A N 1
ATOM 777 C CA . ASP A 1 93 ? -6.610 -7.167 22.462 1.00 71.06 93 ASP A CA 1
ATOM 778 C C . ASP A 1 93 ? -7.260 -7.740 21.188 1.00 71.06 93 ASP A C 1
ATOM 780 O O . ASP A 1 93 ? -8.455 -7.521 20.968 1.00 71.06 93 ASP A O 1
ATOM 784 N N . PRO A 1 94 ? -6.519 -8.482 20.339 1.00 71.50 94 PRO A N 1
ATOM 785 C CA . PRO A 1 94 ? -7.081 -9.083 19.134 1.00 71.50 94 PRO A CA 1
ATOM 786 C C . PRO A 1 94 ? -8.247 -10.037 19.428 1.00 71.50 94 PRO A C 1
ATOM 788 O O . PRO A 1 94 ? -9.162 -10.123 18.608 1.00 71.50 94 PRO A O 1
ATOM 791 N N . ALA A 1 95 ? -8.267 -10.713 20.583 1.00 73.56 95 ALA A N 1
ATOM 792 C CA . ALA A 1 95 ? -9.367 -11.600 20.965 1.00 73.56 95 ALA A CA 1
ATOM 793 C C . ALA A 1 95 ? -10.653 -10.820 21.284 1.00 73.56 95 ALA A C 1
ATOM 795 O O . ALA A 1 95 ? -11.751 -11.262 20.945 1.00 73.56 95 ALA A O 1
ATOM 796 N N . LEU A 1 96 ? -10.523 -9.634 21.886 1.00 73.62 96 LEU A N 1
ATOM 797 C CA . LEU A 1 96 ? -11.644 -8.724 22.130 1.00 73.62 96 LEU A CA 1
ATOM 798 C C . LEU A 1 96 ? -12.086 -8.037 20.835 1.00 73.62 96 LEU A C 1
ATOM 800 O O . LEU A 1 96 ? -13.279 -7.976 20.550 1.00 73.62 96 LEU A O 1
ATOM 804 N N . MET A 1 97 ? -11.139 -7.617 19.994 1.00 73.31 97 MET A N 1
ATOM 805 C CA . MET A 1 97 ? -11.435 -6.961 18.719 1.00 73.31 97 MET A CA 1
ATOM 806 C C . MET A 1 97 ? -12.191 -7.860 17.739 1.00 73.31 97 MET A C 1
ATOM 808 O O . MET A 1 97 ? -12.994 -7.362 16.958 1.00 73.31 97 MET A O 1
ATOM 812 N N . GLN A 1 98 ? -11.997 -9.180 17.788 1.00 75.88 98 GLN A N 1
ATOM 813 C CA . GLN A 1 98 ? -12.757 -10.116 16.953 1.00 75.88 98 GLN A CA 1
ATOM 814 C C . GLN A 1 98 ? -14.227 -10.278 17.366 1.00 75.88 98 GLN A C 1
ATOM 816 O O . GLN A 1 98 ? -15.020 -10.763 16.554 1.00 75.88 98 GLN A O 1
ATOM 821 N N . LYS A 1 99 ? -14.611 -9.876 18.585 1.00 79.81 99 LYS A N 1
ATOM 822 C CA . LYS A 1 99 ? -16.011 -9.931 19.036 1.00 79.81 99 LYS A CA 1
ATOM 823 C C . LYS A 1 99 ? -16.866 -8.880 18.328 1.00 79.81 99 LYS A C 1
ATOM 825 O O . LYS A 1 99 ? -18.003 -9.174 17.965 1.00 79.81 99 LYS A O 1
ATOM 830 N N . PHE A 1 100 ? -16.287 -7.716 18.039 1.00 77.69 100 PHE A N 1
ATOM 831 C CA . PHE A 1 100 ? -16.964 -6.626 17.342 1.00 77.69 100 PHE A CA 1
ATOM 832 C C . PHE A 1 100 ? -17.208 -6.959 15.869 1.00 77.69 100 PHE A C 1
ATOM 834 O O . PHE A 1 100 ? -16.332 -7.456 15.144 1.00 77.69 100 PHE A O 1
ATOM 841 N N . CYS A 1 101 ? -18.423 -6.702 15.399 1.00 77.50 101 CYS A N 1
ATOM 842 C CA . CYS A 1 101 ? -18.775 -6.861 13.998 1.00 77.50 101 CYS A CA 1
ATOM 843 C C . CYS A 1 101 ? -18.026 -5.837 13.126 1.00 77.50 101 CYS A C 1
ATOM 845 O O . CYS A 1 101 ? -17.501 -6.197 12.067 1.00 77.50 101 CYS A O 1
ATOM 847 N N . LEU A 1 102 ? -17.884 -4.599 13.606 1.00 74.19 102 LEU A N 1
ATOM 848 C CA . LEU A 1 102 ? -17.238 -3.480 12.924 1.00 74.19 102 LEU A CA 1
ATOM 849 C C . LEU A 1 102 ? -15.763 -3.769 12.648 1.00 74.19 102 LEU A C 1
ATOM 851 O O . LEU A 1 102 ? -15.309 -3.663 11.509 1.00 74.19 102 LEU A O 1
ATOM 855 N N . SER A 1 103 ? -15.031 -4.235 13.660 1.00 75.75 103 SER A N 1
ATOM 856 C CA . SER A 1 103 ? -13.620 -4.610 13.522 1.00 75.75 103 SER A CA 1
ATOM 857 C C . SER A 1 103 ? -13.422 -5.732 12.497 1.00 75.75 103 SER A C 1
ATOM 859 O O . SER A 1 103 ? -12.570 -5.634 11.609 1.00 75.75 103 SER A O 1
ATOM 861 N N . ARG A 1 104 ? -14.269 -6.772 12.524 1.00 80.94 104 ARG A N 1
ATOM 862 C CA . ARG A 1 104 ? -14.228 -7.861 11.529 1.00 80.94 104 ARG A CA 1
ATOM 863 C C . ARG A 1 104 ? -14.543 -7.376 10.116 1.00 80.94 104 ARG A C 1
ATOM 865 O O . ARG A 1 104 ? -13.927 -7.849 9.156 1.00 80.94 104 ARG A O 1
ATOM 872 N N . LEU A 1 105 ? -15.490 -6.453 9.973 1.00 81.19 105 LEU A N 1
ATOM 873 C CA . LEU A 1 105 ? -15.865 -5.863 8.691 1.00 81.19 105 LEU A CA 1
ATOM 874 C C . LEU A 1 105 ? -14.715 -5.024 8.119 1.00 81.19 105 LEU A C 1
ATOM 876 O O . LEU A 1 105 ? -14.333 -5.234 6.963 1.00 81.19 105 LEU A O 1
ATOM 880 N N . ILE A 1 106 ? -14.112 -4.155 8.934 1.00 80.00 106 ILE A N 1
ATOM 881 C CA . ILE A 1 106 ? -12.944 -3.347 8.560 1.00 80.00 106 ILE A CA 1
ATOM 882 C C . ILE A 1 106 ? -11.766 -4.254 8.191 1.00 80.00 106 ILE A C 1
ATOM 884 O O . ILE A 1 106 ? -11.179 -4.080 7.125 1.00 80.00 106 ILE A O 1
ATOM 888 N N . ALA A 1 107 ? -11.460 -5.275 8.996 1.00 81.19 107 ALA A N 1
ATOM 889 C CA . ALA A 1 107 ? -10.374 -6.217 8.722 1.00 81.19 107 ALA A CA 1
ATOM 890 C C . ALA A 1 107 ? -10.577 -6.980 7.401 1.00 81.19 107 ALA A C 1
ATOM 892 O O . ALA A 1 107 ? -9.627 -7.189 6.642 1.00 81.19 107 ALA A O 1
ATOM 893 N N . ARG A 1 108 ? -11.819 -7.375 7.091 1.00 85.25 108 ARG A N 1
ATOM 894 C CA . ARG A 1 108 ? -12.155 -8.037 5.823 1.00 85.25 108 ARG A CA 1
ATOM 895 C C . ARG A 1 108 ? -11.967 -7.103 4.633 1.00 85.25 108 ARG A C 1
ATOM 897 O O . ARG A 1 108 ? -11.389 -7.531 3.636 1.00 85.25 108 ARG A O 1
ATOM 904 N N . LYS A 1 109 ? -12.423 -5.850 4.738 1.00 84.88 109 LYS A N 1
ATOM 905 C CA . LYS A 1 109 ? -12.187 -4.832 3.706 1.00 84.88 109 LYS A CA 1
ATOM 906 C C . LYS A 1 109 ? -10.689 -4.618 3.536 1.00 84.88 109 LYS A C 1
ATOM 908 O O . LYS A 1 109 ? -10.184 -4.859 2.450 1.00 84.88 109 LYS A O 1
ATOM 913 N N . LEU A 1 110 ? -9.954 -4.313 4.602 1.00 83.94 110 LEU A N 1
ATOM 914 C CA . LEU A 1 110 ? -8.508 -4.094 4.544 1.00 83.94 110 LEU A CA 1
ATOM 915 C C . LEU A 1 110 ? -7.765 -5.253 3.858 1.00 83.94 110 LEU A C 1
ATOM 917 O O . LEU A 1 110 ? -6.905 -5.012 3.016 1.00 83.94 110 LEU A O 1
ATOM 921 N N . ARG A 1 111 ? -8.143 -6.509 4.138 1.00 87.81 111 ARG A N 1
ATOM 922 C CA . ARG A 1 111 ? -7.596 -7.683 3.441 1.00 87.81 111 ARG A CA 1
ATOM 923 C C . ARG A 1 111 ? -7.937 -7.692 1.949 1.00 87.81 111 ARG A C 1
ATOM 925 O O . ARG A 1 111 ? -7.051 -7.950 1.142 1.00 87.81 111 ARG A O 1
ATOM 932 N N . ALA A 1 112 ? -9.186 -7.421 1.576 1.00 89.69 112 ALA A N 1
ATOM 933 C CA . ALA A 1 112 ? -9.602 -7.365 0.174 1.00 89.69 112 ALA A CA 1
ATOM 934 C C . ALA A 1 112 ? -8.858 -6.264 -0.600 1.00 89.69 112 ALA A C 1
ATOM 936 O O . ALA A 1 112 ? -8.309 -6.536 -1.667 1.00 89.69 112 ALA A O 1
ATOM 937 N N . TYR A 1 113 ? -8.763 -5.058 -0.029 1.00 90.31 113 TYR A N 1
ATOM 938 C CA . TYR A 1 113 ? -8.002 -3.954 -0.616 1.00 90.31 113 TYR A CA 1
ATOM 939 C C . TYR A 1 113 ? -6.501 -4.295 -0.689 1.00 90.31 113 TYR A C 1
ATOM 941 O O . TYR A 1 113 ? -5.861 -4.067 -1.712 1.00 90.31 113 TYR A O 1
ATOM 949 N N . GLY A 1 114 ? -5.942 -4.930 0.345 1.00 90.50 114 GLY A N 1
ATOM 950 C CA . GLY A 1 114 ? -4.561 -5.413 0.339 1.00 90.50 114 GLY A CA 1
ATOM 951 C C . GLY A 1 114 ? -4.286 -6.428 -0.776 1.00 90.50 114 GLY A C 1
ATOM 952 O O . GLY A 1 114 ? -3.279 -6.310 -1.468 1.00 90.50 114 GLY A O 1
ATOM 953 N N . ILE A 1 115 ? -5.184 -7.390 -1.003 1.00 93.69 115 ILE A N 1
ATOM 954 C CA . ILE A 1 115 ? -5.059 -8.366 -2.100 1.00 93.69 115 ILE A CA 1
ATOM 955 C C . ILE A 1 115 ? -5.157 -7.669 -3.460 1.00 93.69 115 ILE A C 1
ATOM 957 O O . ILE A 1 115 ? -4.331 -7.928 -4.332 1.00 93.69 115 ILE A O 1
ATOM 961 N N . ALA A 1 116 ? -6.117 -6.759 -3.639 1.00 94.19 116 ALA A N 1
ATOM 962 C CA . ALA A 1 116 ? -6.255 -5.993 -4.877 1.00 94.19 116 ALA A CA 1
ATOM 963 C C . ALA A 1 116 ? -4.988 -5.178 -5.187 1.00 94.19 116 ALA A C 1
ATOM 965 O O . ALA A 1 116 ? -4.518 -5.172 -6.323 1.00 94.19 116 ALA A O 1
ATOM 966 N N . TRP A 1 117 ? -4.384 -4.562 -4.167 1.00 94.94 117 TRP A N 1
ATOM 967 C CA . TRP A 1 117 ? -3.115 -3.851 -4.308 1.00 94.94 117 TRP A CA 1
ATOM 968 C C . TRP A 1 117 ? -1.950 -4.774 -4.661 1.00 94.94 117 TRP A C 1
ATOM 970 O O . TRP A 1 117 ? -1.132 -4.429 -5.510 1.00 94.94 117 TRP A O 1
ATOM 980 N N . LEU A 1 118 ? -1.902 -5.974 -4.083 1.00 95.06 118 LEU A N 1
ATOM 981 C CA . LEU A 1 118 ? -0.886 -6.968 -4.422 1.00 95.06 118 LEU A CA 1
ATOM 982 C C . LEU A 1 118 ? -0.984 -7.403 -5.890 1.00 95.06 118 LEU A C 1
ATOM 984 O O . LEU A 1 118 ? 0.022 -7.437 -6.592 1.00 95.06 118 LEU A O 1
ATOM 988 N N . ILE A 1 119 ? -2.200 -7.698 -6.358 1.00 96.38 119 ILE A N 1
ATOM 989 C CA . ILE A 1 119 ? -2.465 -8.066 -7.756 1.00 96.38 119 ILE A CA 1
ATOM 990 C C . ILE A 1 119 ? -2.034 -6.928 -8.679 1.00 96.38 119 ILE A C 1
ATOM 992 O O . ILE A 1 119 ? -1.330 -7.166 -9.658 1.00 96.38 119 ILE A O 1
ATOM 996 N N . PHE A 1 120 ? -2.402 -5.690 -8.341 1.00 96.50 120 PHE A N 1
ATOM 997 C CA . PHE A 1 120 ? -1.983 -4.519 -9.098 1.00 96.50 120 PHE A CA 1
ATOM 998 C C . PHE A 1 120 ? -0.455 -4.406 -9.179 1.00 96.50 120 PHE A C 1
ATOM 1000 O O . PHE A 1 120 ? 0.071 -4.229 -10.273 1.00 96.50 120 PHE A O 1
ATOM 1007 N N . LEU A 1 121 ? 0.266 -4.560 -8.062 1.00 96.62 121 LEU A N 1
ATOM 1008 C CA . LEU A 1 121 ? 1.732 -4.507 -8.043 1.00 96.62 121 LEU A CA 1
ATOM 1009 C C . LEU A 1 121 ? 2.366 -5.566 -8.946 1.00 96.62 121 LEU A C 1
ATOM 1011 O O . LEU A 1 121 ? 3.342 -5.270 -9.628 1.00 96.62 121 LEU A O 1
ATOM 1015 N N . VAL A 1 122 ? 1.809 -6.778 -8.987 1.00 96.94 122 VAL A N 1
ATOM 1016 C CA . VAL A 1 122 ? 2.287 -7.835 -9.889 1.00 96.94 122 VAL A CA 1
ATOM 1017 C C . VAL A 1 122 ? 2.039 -7.459 -11.349 1.00 96.94 122 VAL A C 1
ATOM 1019 O O . VAL A 1 122 ? 2.955 -7.547 -12.161 1.00 96.94 122 VAL A O 1
ATOM 1022 N N . VAL A 1 123 ? 0.835 -6.994 -11.691 1.00 96.69 123 VAL A N 1
ATOM 1023 C CA . VAL A 1 123 ? 0.486 -6.597 -13.067 1.00 96.69 123 VAL A CA 1
ATOM 1024 C C . VAL A 1 123 ? 1.332 -5.408 -13.531 1.00 96.69 123 VAL A C 1
ATOM 1026 O O . VAL A 1 123 ? 1.926 -5.456 -14.608 1.00 96.69 123 VAL A O 1
ATOM 1029 N N . ALA A 1 124 ? 1.437 -4.366 -12.706 1.00 95.69 124 ALA A N 1
ATOM 1030 C CA . ALA A 1 124 ? 2.259 -3.190 -12.973 1.00 95.69 124 ALA A CA 1
ATOM 1031 C C . ALA A 1 124 ? 3.749 -3.549 -13.045 1.00 95.69 124 ALA A C 1
ATOM 1033 O O . ALA A 1 124 ? 4.459 -3.035 -13.904 1.00 95.69 124 ALA A O 1
ATOM 1034 N N . GLY A 1 125 ? 4.210 -4.465 -12.193 1.00 94.81 125 GLY A N 1
ATOM 1035 C CA . GLY A 1 125 ? 5.568 -4.992 -12.197 1.00 94.81 125 GLY A CA 1
ATOM 1036 C C . GLY A 1 125 ? 5.913 -5.717 -13.494 1.00 94.81 125 GLY A C 1
ATOM 1037 O O . GLY A 1 125 ? 6.895 -5.372 -14.150 1.00 94.81 125 GLY A O 1
ATOM 1038 N N . VAL A 1 126 ? 5.070 -6.650 -13.935 1.00 94.50 126 VAL A N 1
ATOM 1039 C CA . VAL A 1 126 ? 5.246 -7.342 -15.222 1.00 94.50 126 VAL A CA 1
ATOM 1040 C C . VAL A 1 126 ? 5.219 -6.345 -16.385 1.00 94.50 126 VAL A C 1
ATOM 1042 O O . VAL A 1 126 ? 6.112 -6.362 -17.231 1.00 94.50 126 VAL A O 1
ATOM 1045 N N . ALA A 1 127 ? 4.260 -5.417 -16.402 1.00 93.19 127 ALA A N 1
ATOM 1046 C CA . ALA A 1 127 ? 4.188 -4.378 -17.428 1.00 93.19 127 ALA A CA 1
ATOM 1047 C C . ALA A 1 127 ? 5.431 -3.468 -17.430 1.00 93.19 127 ALA A C 1
ATOM 1049 O O . ALA A 1 127 ? 5.923 -3.103 -18.496 1.00 93.19 127 ALA A O 1
ATOM 1050 N N . SER A 1 128 ? 5.988 -3.149 -16.259 1.00 92.00 128 SER A N 1
ATOM 1051 C CA . SER A 1 128 ? 7.206 -2.338 -16.132 1.00 92.00 128 SER A CA 1
ATOM 1052 C C . SER A 1 128 ? 8.466 -3.024 -16.663 1.00 92.00 128 SER A C 1
ATOM 1054 O O . SER A 1 128 ? 9.437 -2.356 -16.989 1.00 92.00 128 SER A O 1
ATOM 1056 N N . VAL A 1 129 ? 8.464 -4.350 -16.779 1.00 91.25 129 VAL A N 1
ATOM 1057 C CA . VAL A 1 129 ? 9.584 -5.119 -17.342 1.00 91.25 129 VAL A CA 1
ATOM 1058 C C . VAL A 1 129 ? 9.435 -5.294 -18.857 1.00 91.25 129 VAL A C 1
ATOM 1060 O O . VAL A 1 129 ? 10.426 -5.335 -19.582 1.00 91.25 129 VAL A O 1
ATOM 1063 N N . LEU A 1 130 ? 8.197 -5.387 -19.349 1.00 89.88 130 LEU A N 1
ATOM 1064 C CA . LEU A 1 130 ? 7.901 -5.749 -20.739 1.00 89.88 130 LEU A CA 1
ATOM 1065 C C . LEU A 1 130 ? 7.618 -4.560 -21.668 1.00 89.88 130 LEU A C 1
ATOM 1067 O O . LEU A 1 130 ? 7.510 -4.751 -22.877 1.00 89.88 130 LEU A O 1
ATOM 1071 N N . THR A 1 131 ? 7.461 -3.346 -21.138 1.00 86.50 131 THR A N 1
ATOM 1072 C CA . THR A 1 131 ? 7.035 -2.175 -21.922 1.00 86.50 131 THR A CA 1
ATOM 1073 C C . THR A 1 131 ? 8.049 -1.034 -21.890 1.00 86.50 131 THR A C 1
ATOM 1075 O O . THR A 1 131 ? 8.856 -0.911 -20.971 1.00 86.50 131 THR A O 1
ATOM 1078 N N . VAL A 1 132 ? 7.950 -0.136 -22.877 1.00 82.81 132 VAL A N 1
ATOM 1079 C CA . VAL A 1 132 ? 8.820 1.050 -23.019 1.00 82.81 132 VAL A CA 1
ATOM 1080 C C . VAL A 1 132 ? 8.677 2.028 -21.849 1.00 82.81 132 VAL A C 1
ATOM 1082 O O . VAL A 1 132 ? 9.622 2.732 -21.510 1.00 82.81 132 VAL A O 1
ATOM 1085 N N . LEU A 1 133 ? 7.508 2.057 -21.203 1.00 81.19 133 LEU A N 1
ATOM 1086 C CA . LEU A 1 133 ? 7.268 2.904 -20.033 1.00 81.19 133 LEU A CA 1
ATOM 1087 C C . LEU A 1 133 ? 8.090 2.452 -18.811 1.00 81.19 133 LEU A C 1
ATOM 1089 O O . LEU A 1 133 ? 8.311 3.248 -17.899 1.00 81.19 133 LEU A O 1
ATOM 1093 N N . ASN A 1 134 ? 8.585 1.210 -18.812 1.00 87.12 134 ASN A N 1
ATOM 1094 C CA . ASN A 1 134 ? 9.547 0.687 -17.848 1.00 87.12 134 ASN A CA 1
ATOM 1095 C C . ASN A 1 134 ? 9.109 0.964 -16.382 1.00 87.12 134 ASN A C 1
ATOM 1097 O O . ASN A 1 134 ? 7.924 0.876 -16.041 1.00 87.12 134 ASN A O 1
ATOM 1101 N N . ILE A 1 135 ? 10.046 1.366 -15.521 1.00 89.81 135 ILE A N 1
ATOM 1102 C CA . ILE A 1 135 ? 9.879 1.732 -14.111 1.00 89.81 135 ILE A CA 1
ATOM 1103 C C . ILE A 1 135 ? 8.751 2.745 -13.866 1.00 89.81 135 ILE A C 1
ATOM 1105 O O . ILE A 1 135 ? 8.158 2.745 -12.786 1.00 89.81 135 ILE A O 1
ATOM 1109 N N . PHE A 1 136 ? 8.401 3.578 -14.852 1.00 90.50 136 PHE A N 1
ATOM 1110 C CA . PHE A 1 136 ? 7.347 4.575 -14.696 1.00 90.50 136 PHE A CA 1
ATOM 1111 C C . PHE A 1 136 ? 5.991 3.926 -14.400 1.00 90.50 136 PHE A C 1
ATOM 1113 O O . PHE A 1 136 ? 5.279 4.404 -13.520 1.00 90.50 136 PHE A O 1
ATOM 1120 N N . ILE A 1 137 ? 5.653 2.804 -15.054 1.00 92.69 137 ILE A N 1
ATOM 1121 C CA . ILE A 1 137 ? 4.397 2.081 -14.775 1.00 92.69 137 ILE A CA 1
ATOM 1122 C C . ILE A 1 137 ? 4.365 1.609 -13.327 1.00 92.69 137 ILE A C 1
ATOM 1124 O O . ILE A 1 137 ? 3.353 1.770 -12.650 1.00 92.69 137 ILE A O 1
ATOM 1128 N N . LEU A 1 138 ? 5.467 1.039 -12.841 1.00 94.50 138 LEU A N 1
ATOM 1129 C CA . LEU A 1 138 ? 5.525 0.507 -11.488 1.00 94.50 138 LEU A CA 1
ATOM 1130 C C . LEU A 1 138 ? 5.422 1.631 -10.454 1.00 94.50 138 LEU A C 1
ATOM 1132 O O . LEU A 1 138 ? 4.632 1.531 -9.521 1.00 94.50 138 LEU A O 1
ATOM 1136 N N . VAL A 1 139 ? 6.185 2.711 -10.624 1.00 94.75 139 VAL A N 1
ATOM 1137 C CA . VAL A 1 139 ? 6.268 3.795 -9.639 1.00 94.75 139 VAL A CA 1
ATOM 1138 C C . VAL A 1 139 ? 5.045 4.705 -9.688 1.00 94.75 139 VAL A C 1
ATOM 1140 O O . VAL A 1 139 ? 4.356 4.853 -8.676 1.00 94.75 139 VAL A O 1
ATOM 1143 N N . ALA A 1 140 ? 4.744 5.290 -10.850 1.00 94.00 140 ALA A N 1
ATOM 1144 C CA . ALA A 1 140 ? 3.603 6.188 -11.003 1.00 94.00 140 ALA A CA 1
ATOM 1145 C C . ALA A 1 140 ? 2.282 5.423 -10.871 1.00 94.00 140 ALA A C 1
ATOM 1147 O O . ALA A 1 140 ? 1.357 5.904 -10.219 1.00 94.00 140 ALA A O 1
ATOM 1148 N N . GLY A 1 141 ? 2.210 4.206 -11.417 1.00 94.88 141 GLY A N 1
ATOM 1149 C CA . GLY A 1 141 ? 1.048 3.341 -11.257 1.00 94.88 141 GLY A CA 1
ATOM 1150 C C . GLY A 1 141 ? 0.808 2.984 -9.794 1.00 94.88 141 GLY A C 1
ATOM 1151 O O . GLY A 1 141 ? -0.313 3.155 -9.326 1.00 94.88 141 GLY A O 1
ATOM 1152 N N . ASN A 1 142 ? 1.839 2.568 -9.044 1.00 95.62 142 ASN A N 1
ATOM 1153 C CA . ASN A 1 142 ? 1.692 2.299 -7.609 1.00 95.62 142 ASN A CA 1
ATOM 1154 C C . ASN A 1 142 ? 1.217 3.539 -6.852 1.00 95.62 142 ASN A C 1
ATOM 1156 O O . ASN A 1 142 ? 0.272 3.429 -6.084 1.00 95.62 142 ASN A O 1
ATOM 1160 N N . PHE A 1 143 ? 1.809 4.708 -7.115 1.00 95.19 143 PHE A N 1
ATOM 1161 C CA . PHE A 1 143 ? 1.399 5.976 -6.509 1.00 95.19 143 PHE A CA 1
ATOM 1162 C C . PHE A 1 143 ? -0.082 6.295 -6.764 1.00 95.19 143 PHE A C 1
ATOM 1164 O O . PHE A 1 143 ? -0.860 6.452 -5.821 1.00 95.19 143 PHE A O 1
ATOM 1171 N N . ILE A 1 144 ? -0.509 6.314 -8.028 1.00 95.25 144 ILE A N 1
ATOM 1172 C CA . ILE A 1 144 ? -1.902 6.597 -8.401 1.00 95.25 144 ILE A CA 1
ATOM 1173 C C . ILE A 1 144 ? -2.843 5.559 -7.784 1.00 95.25 144 ILE A C 1
ATOM 1175 O O . ILE A 1 144 ? -3.876 5.918 -7.218 1.00 95.25 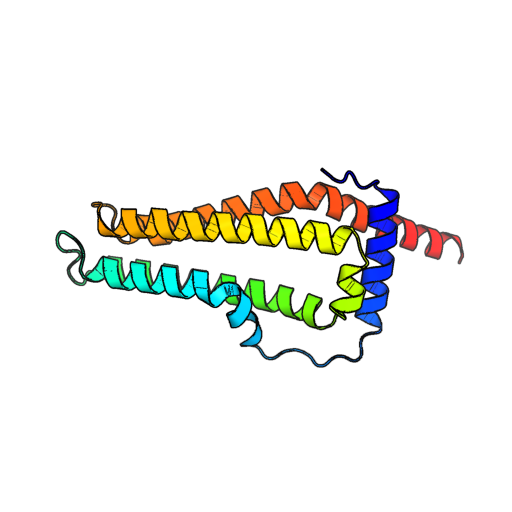144 ILE A O 1
ATOM 1179 N N . PHE A 1 145 ? -2.478 4.278 -7.845 1.00 94.50 145 PHE A N 1
ATOM 1180 C CA . PHE A 1 145 ? -3.293 3.198 -7.309 1.00 94.50 145 PHE A CA 1
ATOM 1181 C C . PHE A 1 145 ? -3.444 3.302 -5.790 1.00 94.50 145 PHE A C 1
ATOM 1183 O O . PHE A 1 145 ? -4.550 3.136 -5.283 1.00 94.50 145 PHE A O 1
ATOM 1190 N N . THR A 1 146 ? -2.390 3.652 -5.049 1.00 91.94 146 THR A N 1
ATOM 1191 C CA . THR A 1 146 ? -2.496 3.885 -3.601 1.00 91.94 146 THR A CA 1
ATOM 1192 C C . THR A 1 146 ? -3.432 5.036 -3.257 1.00 91.94 146 THR A C 1
ATOM 1194 O O . THR A 1 146 ? -4.235 4.885 -2.339 1.00 91.94 146 THR A O 1
ATOM 1197 N N . PHE A 1 147 ? -3.418 6.141 -4.012 1.00 90.00 147 PHE A N 1
ATOM 1198 C CA . PHE A 1 147 ? -4.390 7.223 -3.818 1.00 90.00 147 PHE A CA 1
ATOM 1199 C C . PHE A 1 147 ? -5.810 6.770 -4.144 1.00 90.00 147 PHE A C 1
ATOM 1201 O O . PHE A 1 147 ? -6.722 6.997 -3.353 1.00 90.00 147 PHE A O 1
ATOM 1208 N N . PHE A 1 148 ? -6.008 6.083 -5.269 1.00 92.06 148 PHE A N 1
ATOM 1209 C CA . PHE A 1 148 ? -7.315 5.554 -5.651 1.00 92.06 148 PHE A CA 1
ATOM 1210 C C . PHE A 1 148 ? -7.879 4.602 -4.588 1.00 92.06 148 PHE A C 1
ATOM 1212 O O . PHE A 1 148 ? -9.041 4.713 -4.197 1.00 92.06 148 PHE A O 1
ATOM 1219 N N . MET A 1 149 ? -7.042 3.707 -4.065 1.00 88.88 149 MET A N 1
ATOM 1220 C CA . MET A 1 149 ? -7.400 2.789 -2.986 1.00 88.88 149 MET A CA 1
ATOM 1221 C C . MET A 1 149 ? -7.693 3.535 -1.692 1.00 88.88 149 MET A C 1
ATOM 1223 O O . MET A 1 149 ? -8.675 3.213 -1.033 1.00 88.88 149 MET A O 1
ATOM 1227 N N . PHE A 1 150 ? -6.897 4.549 -1.350 1.00 84.75 150 PHE A N 1
ATOM 1228 C CA . PHE A 1 150 ? -7.142 5.395 -0.189 1.00 84.75 150 PHE A CA 1
ATOM 1229 C C . PHE A 1 150 ? -8.495 6.103 -0.296 1.00 84.75 150 PHE A C 1
ATOM 1231 O O . PHE A 1 150 ? -9.295 6.007 0.629 1.00 84.75 150 PHE A O 1
ATOM 1238 N N . PHE A 1 151 ? -8.808 6.750 -1.421 1.00 85.50 151 PHE A N 1
ATOM 1239 C CA . PHE A 1 151 ? -10.105 7.401 -1.621 1.00 85.50 151 PHE A CA 1
ATOM 1240 C C . PHE A 1 151 ? -11.258 6.404 -1.603 1.00 85.50 151 PHE A C 1
ATOM 1242 O O . PHE A 1 151 ? -12.245 6.634 -0.913 1.00 85.50 151 PHE A O 1
ATOM 1249 N N . THR A 1 152 ? -11.131 5.278 -2.303 1.00 87.50 152 THR A N 1
ATOM 1250 C CA . THR A 1 152 ? -12.185 4.257 -2.355 1.00 87.50 152 THR A CA 1
ATOM 1251 C C . THR A 1 152 ? -12.433 3.664 -0.971 1.00 87.50 152 THR A C 1
ATOM 1253 O O . THR A 1 152 ? -13.578 3.561 -0.542 1.00 87.50 152 THR A O 1
ATOM 1256 N N . PHE A 1 153 ? -11.368 3.353 -0.232 1.00 83.12 153 PHE A N 1
ATOM 1257 C CA . PHE A 1 153 ? -11.452 2.872 1.140 1.00 83.12 153 PHE A CA 1
ATOM 1258 C C . PHE A 1 153 ? -12.073 3.917 2.066 1.00 83.12 153 PHE A C 1
ATOM 1260 O O . PHE A 1 153 ? -12.943 3.567 2.852 1.00 83.12 153 PHE A O 1
ATOM 1267 N N . ASN A 1 154 ? -11.689 5.192 1.957 1.00 79.62 154 ASN A N 1
ATOM 1268 C CA . ASN A 1 154 ? -12.299 6.261 2.745 1.00 79.62 154 ASN A CA 1
ATOM 1269 C C . ASN A 1 154 ? -13.759 6.495 2.362 1.00 79.62 154 ASN A C 1
ATOM 1271 O O . ASN A 1 154 ? -14.556 6.724 3.250 1.00 79.62 154 ASN A O 1
ATOM 1275 N N . LEU A 1 155 ? -14.168 6.394 1.098 1.00 80.81 155 LEU A N 1
ATOM 1276 C CA . LEU A 1 155 ? -15.584 6.490 0.720 1.00 80.81 155 LEU A CA 1
ATOM 1277 C C . LEU A 1 155 ? -16.387 5.311 1.270 1.00 80.81 155 LEU A C 1
ATOM 1279 O O . LEU A 1 155 ? -17.486 5.490 1.792 1.00 80.81 155 LEU A O 1
ATOM 1283 N N . ASP A 1 156 ? -15.814 4.115 1.203 1.00 78.50 156 ASP A N 1
ATOM 1284 C CA . ASP A 1 156 ? -16.416 2.900 1.728 1.00 78.50 156 ASP A CA 1
ATOM 1285 C C . ASP A 1 156 ? -16.538 2.973 3.260 1.00 78.50 156 ASP A C 1
ATOM 1287 O O . ASP A 1 156 ? -17.611 2.725 3.801 1.00 78.50 156 ASP A O 1
ATOM 1291 N N . ILE A 1 157 ? -15.480 3.409 3.953 1.00 70.69 157 ILE A N 1
ATOM 1292 C CA . ILE A 1 157 ? -15.435 3.569 5.412 1.00 70.69 157 ILE A CA 1
ATOM 1293 C C . ILE A 1 157 ? -16.154 4.831 5.906 1.00 70.69 157 ILE A C 1
ATOM 1295 O O . ILE A 1 157 ? -16.683 4.800 7.008 1.00 70.69 157 ILE A O 1
ATOM 1299 N N . SER A 1 158 ? -16.254 5.913 5.132 1.00 63.62 158 SER A N 1
ATOM 1300 C CA . SER A 1 158 ? -16.889 7.180 5.548 1.00 63.62 158 SER A CA 1
ATOM 1301 C C . SER A 1 158 ? -18.342 6.984 5.958 1.00 63.62 158 SER A C 1
ATOM 1303 O O . SER A 1 158 ? -18.796 7.600 6.915 1.00 63.62 158 SER A O 1
ATOM 1305 N N . ARG A 1 159 ? -19.044 6.039 5.321 1.00 61.75 159 ARG A N 1
ATOM 1306 C CA . ARG A 1 159 ? -20.392 5.606 5.720 1.00 61.75 159 ARG A CA 1
ATOM 1307 C C . ARG A 1 159 ? -20.442 5.060 7.153 1.00 61.75 159 ARG A C 1
ATOM 1309 O O . ARG A 1 159 ? -21.477 5.146 7.794 1.00 61.75 159 ARG A O 1
ATOM 1316 N N . TYR A 1 160 ? -19.327 4.525 7.644 1.00 61.66 160 TYR A N 1
ATOM 1317 C CA . TYR A 1 160 ? -19.150 3.995 8.995 1.00 61.66 160 TYR A CA 1
ATOM 1318 C C . TYR A 1 160 ? -18.478 5.019 9.942 1.00 61.66 160 TYR A C 1
ATOM 1320 O O . TYR A 1 160 ? -18.835 5.088 11.111 1.00 61.66 160 TYR A O 1
ATOM 1328 N N . GLN A 1 161 ? -17.543 5.853 9.464 1.00 56.25 161 GLN A N 1
ATOM 1329 C CA . GLN A 1 161 ? -16.883 6.908 10.257 1.00 56.25 161 GLN A CA 1
ATOM 1330 C C . GLN A 1 161 ? -17.804 8.091 10.569 1.00 56.25 161 GLN A C 1
ATOM 1332 O O . GLN A 1 161 ? -17.748 8.611 11.679 1.00 56.25 161 GLN A O 1
ATOM 1337 N N . LEU A 1 162 ? -18.675 8.492 9.635 1.00 46.16 162 LEU A N 1
ATOM 1338 C CA . LEU A 1 162 ? -19.705 9.501 9.896 1.00 46.16 162 LEU A CA 1
ATOM 1339 C C . LEU A 1 162 ? -20.636 9.044 11.021 1.00 46.16 162 LEU A C 1
ATOM 1341 O O . LEU A 1 162 ? -20.999 9.862 11.853 1.00 46.16 162 LEU A O 1
ATOM 1345 N N . ALA A 1 163 ? -20.930 7.744 11.108 1.00 45.56 163 ALA A N 1
ATOM 1346 C CA . ALA A 1 163 ? -21.730 7.184 12.193 1.00 45.56 163 ALA A CA 1
ATOM 1347 C C . ALA A 1 163 ? -21.015 7.188 13.550 1.00 45.56 163 ALA A C 1
ATOM 1349 O O . ALA A 1 163 ? -21.613 7.529 14.565 1.00 45.56 163 ALA A O 1
ATOM 1350 N N . GLY A 1 164 ? -19.712 6.895 13.575 1.00 46.69 164 GLY A N 1
ATOM 1351 C CA . GLY A 1 164 ? -18.918 6.986 14.802 1.00 46.69 164 GLY A CA 1
ATOM 1352 C C . GLY A 1 164 ? -18.712 8.424 15.298 1.00 46.69 164 GLY A C 1
ATOM 1353 O O . GLY A 1 164 ? -18.752 8.662 16.501 1.00 46.69 164 GLY A O 1
ATOM 1354 N N . VAL A 1 165 ? -18.506 9.390 14.393 1.00 47.62 165 VAL A N 1
ATOM 1355 C CA . VAL A 1 165 ? -18.309 10.810 14.747 1.00 47.62 165 VAL A CA 1
ATOM 1356 C C . VAL A 1 165 ? -19.614 11.456 15.197 1.00 47.62 165 VAL A C 1
ATOM 1358 O O . VAL A 1 165 ? -19.617 12.153 16.205 1.00 47.62 165 VAL A O 1
ATOM 1361 N N . LEU A 1 166 ? -20.720 11.210 14.495 1.00 49.50 166 LEU A N 1
ATOM 1362 C CA . LEU A 1 166 ? -22.030 11.725 14.892 1.00 49.50 166 LEU A CA 1
ATOM 1363 C C . LEU A 1 166 ? -22.475 11.129 16.237 1.00 49.50 166 LEU A C 1
ATOM 1365 O O . LEU A 1 166 ? -22.862 11.888 17.117 1.00 49.50 166 LEU A O 1
ATOM 1369 N N . GLY A 1 167 ? -22.273 9.829 16.463 1.00 47.28 167 GLY A N 1
ATOM 1370 C CA . GLY A 1 167 ? -22.551 9.200 17.757 1.00 47.28 167 GLY A CA 1
ATOM 1371 C C . GLY A 1 167 ? -21.629 9.642 18.905 1.00 47.28 167 GLY A C 1
ATOM 1372 O O . GLY A 1 167 ? -22.025 9.694 20.072 1.00 47.28 167 GLY A O 1
ATOM 1373 N N . ALA A 1 168 ? -20.378 10.008 18.603 1.00 51.59 168 ALA A N 1
ATOM 1374 C CA . ALA A 1 168 ? -19.477 10.627 19.578 1.00 51.59 168 ALA A CA 1
ATOM 1375 C C . ALA A 1 168 ? -19.885 12.075 19.909 1.00 51.59 168 ALA A C 1
ATOM 1377 O O . ALA A 1 168 ? -19.757 12.492 21.059 1.00 51.59 168 ALA A O 1
ATOM 1378 N N . ILE A 1 169 ? -20.397 12.827 18.927 1.00 51.66 169 ILE A N 1
ATOM 1379 C CA . ILE A 1 169 ? -20.946 14.178 19.120 1.00 51.66 169 ILE A CA 1
ATOM 1380 C C . ILE A 1 169 ? -22.251 14.123 19.928 1.00 51.66 169 ILE A C 1
ATOM 1382 O O . ILE A 1 169 ? -22.424 14.939 20.829 1.00 51.66 169 ILE A O 1
ATOM 1386 N N . GLU A 1 170 ? -23.130 13.151 19.676 1.00 52.91 170 GLU A N 1
ATOM 1387 C CA . GLU A 1 170 ? -24.347 12.932 20.473 1.00 52.91 170 GLU A CA 1
ATOM 1388 C C . GLU A 1 170 ? -24.026 12.547 21.923 1.00 52.91 170 GLU A C 1
ATOM 1390 O O . GLU A 1 170 ? -24.577 13.155 22.835 1.00 52.91 170 GLU A O 1
ATOM 1395 N N . ALA A 1 171 ? -23.054 11.657 22.163 1.00 55.03 171 ALA A N 1
ATOM 1396 C CA . ALA A 1 171 ? -22.609 11.337 23.528 1.00 55.03 171 ALA A CA 1
ATOM 1397 C C . ALA A 1 171 ? -21.983 12.529 24.266 1.00 55.03 171 ALA A C 1
ATOM 1399 O O . ALA A 1 171 ? -22.121 12.650 25.481 1.00 55.03 171 ALA A O 1
ATOM 1400 N N . LEU A 1 172 ? -21.249 13.391 23.556 1.00 53.66 172 LEU A N 1
ATOM 1401 C CA . LEU A 1 172 ? -20.710 14.614 24.148 1.00 53.66 172 LEU A CA 1
ATOM 1402 C C . LEU A 1 172 ? -21.828 15.595 24.487 1.00 53.66 172 LEU A C 1
ATOM 1404 O O . LEU A 1 172 ? -21.768 16.225 25.535 1.00 53.66 172 LEU A O 1
ATOM 1408 N N . ARG A 1 173 ? -22.850 15.699 23.636 1.00 54.31 173 ARG A N 1
ATOM 1409 C CA . ARG A 1 173 ? -24.010 16.553 23.880 1.00 54.31 173 ARG A CA 1
ATOM 1410 C C . ARG A 1 173 ? -24.827 16.084 25.085 1.00 54.31 173 ARG A C 1
ATOM 1412 O O . ARG A 1 173 ? -25.115 16.909 25.936 1.00 54.31 173 ARG A O 1
ATOM 1419 N N . GLU A 1 174 ? -25.118 14.788 25.206 1.00 60.59 174 GLU A N 1
ATOM 1420 C CA . GLU A 1 174 ? -25.819 14.239 26.382 1.00 60.59 174 GLU A CA 1
ATOM 1421 C C . GLU A 1 174 ? -25.063 14.525 27.684 1.00 60.59 174 GLU A C 1
ATOM 1423 O O . GLU A 1 174 ? -25.664 14.927 28.671 1.00 60.59 174 GLU A O 1
ATOM 1428 N N . LYS A 1 175 ? -23.730 14.410 27.670 1.00 55.84 175 LYS A N 1
ATOM 1429 C CA . LYS A 1 175 ? -22.902 14.693 28.848 1.00 55.84 175 LYS A CA 1
ATOM 1430 C C . LYS A 1 175 ? -22.855 16.180 29.229 1.00 55.84 175 LYS A C 1
ATOM 1432 O O . LYS A 1 175 ? -22.563 16.488 30.374 1.00 55.84 175 LYS A O 1
ATOM 1437 N N . PHE A 1 176 ? -23.087 17.082 28.275 1.00 55.41 176 PHE A N 1
ATOM 1438 C CA . PHE A 1 176 ? -23.176 18.527 28.515 1.00 55.41 176 PHE A CA 1
ATOM 1439 C C . PHE A 1 176 ? -24.591 18.985 28.895 1.00 55.41 176 PHE A C 1
ATOM 1441 O O . PHE A 1 176 ? -24.717 20.039 29.503 1.00 55.41 176 PHE A O 1
ATOM 1448 N N . ASP A 1 177 ? -25.630 18.227 28.530 1.00 54.00 177 ASP A N 1
ATOM 1449 C CA . ASP A 1 177 ? -27.024 18.499 28.912 1.00 54.00 177 ASP A CA 1
ATOM 1450 C C . ASP A 1 177 ? -27.373 17.921 30.313 1.00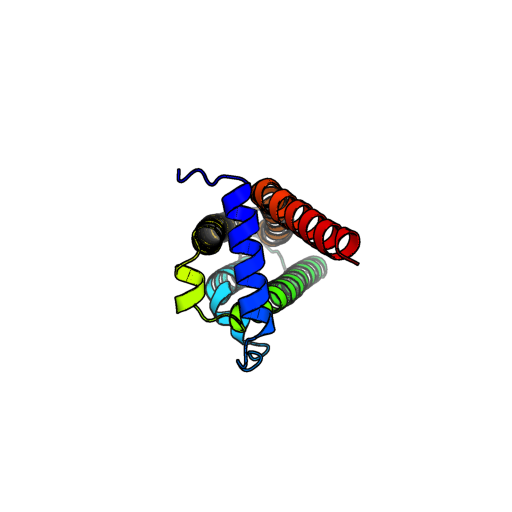 54.00 177 ASP A C 1
ATOM 1452 O O . ASP A 1 177 ? -28.419 18.258 30.867 1.00 54.00 177 ASP A O 1
ATOM 1456 N N . GLU A 1 178 ? -26.517 17.062 30.893 1.00 51.16 178 GLU A N 1
ATOM 1457 C CA . GLU A 1 178 ? -26.639 16.523 32.266 1.00 51.16 178 GLU A CA 1
ATOM 1458 C C . GLU A 1 178 ? -25.917 17.356 33.359 1.00 51.16 178 GLU A C 1
ATOM 1460 O O . GLU A 1 178 ? -26.149 17.098 34.544 1.00 51.16 178 GLU A O 1
ATOM 1465 N N . ASP A 1 179 ? -25.092 18.345 32.984 1.00 43.06 179 ASP A N 1
ATOM 1466 C CA . ASP A 1 179 ? -24.426 19.324 33.879 1.00 43.06 179 ASP A CA 1
ATOM 1467 C C . ASP A 1 179 ? -25.188 20.669 33.926 1.00 43.06 179 ASP A C 1
ATOM 1469 O O . ASP A 1 179 ? -25.207 21.310 35.007 1.00 43.06 179 ASP A O 1
#

Secondary structure (DSSP, 8-state):
-----HHHHHHHHHHHHHHHHT--PPPPPGGGGHHHHHHHHHHHHHHHHHHHTPTTT--S-HHHHHHHHHHHHHHHHHHHHHHHHHHHHHTS-HHHHTT-HHHHHHHHHHHHHHHHHHHHHHHHHHHHHHSTTTHHHHHHHHHHHHHHHHHHHHHHHHHHHHHHHHHHHHHHHHHHH--

pLDDT: mean 78.55, std 14.49, range [42.25, 96.94]

Solvent-accessible surface area (backbone atoms only — not comparable to full-atom values): 9834 Å² total; per-residue (Å²): 131,91,84,77,56,62,70,56,47,24,52,50,45,54,54,51,51,55,51,46,75,71,43,88,56,72,83,72,60,82,68,64,40,46,82,80,44,46,68,56,52,50,52,49,50,52,33,57,57,46,29,65,80,29,65,84,72,71,56,96,38,74,66,57,55,51,50,52,51,52,39,52,50,51,48,50,55,51,50,54,52,46,31,58,56,46,45,66,56,57,35,40,57,69,77,62,45,63,71,39,67,65,52,47,52,50,53,51,49,53,49,52,55,50,51,54,50,43,53,48,51,51,55,30,27,53,48,12,37,76,32,89,65,20,58,51,41,37,38,54,43,48,52,53,48,51,52,53,49,49,52,51,50,46,60,64,42,41,72,54,48,54,35,36,51,52,44,50,51,51,54,53,48,55,62,62,74,76,110

Foldseek 3Di:
DDDDDLVLLQVLLVVLVVQLVPFPDDQDDLCPLCVVCVLVVVLLVVLLVLLCVAPDDPPVDVVNVVLVVLQVVVVVVVSVVSSVVVRSCSSHDPVVLVVRPVSVVLVVLVVVLSVVLSVQLNVLSVCLRHDPCHSVSNRVVNVVSVVVSVVVSCVVCVVSVVSNVVSVVVVVVVVVVVD

Sequence (179 aa):
MMAMTYDQIEKESKEIITLLSNSNKEVPSFFSFFEKIKYHFSIYVIFLVATYFSYPKAGFSPIWLVIVFFGLFHWFVLCCFVFSWSNIFAMADPALMQKFCLSRLIARKLRAYGIAWLIFLVVAGVASVLTVLNIFILVAGNFIFTFFMFFTFNLDISRYQLAGVLGAIEALREKFDED

Mean predicted aligned error: 9.47 Å

Organism: Pantoea cypripedii (NCBI:txid55209)

Radius of gyration: 20.67 Å; Cα contacts (8 Å, |Δi|>4): 123; chains: 1; bounding box: 49×31×58 Å